Protein AF-A0A8B6D9L5-F1 (afdb_monomer_lite)

Radius of gyration: 54.69 Å; chains: 1; bounding box: 112×33×142 Å

pLDDT: mean 85.78, std 12.8, range [38.22, 97.5]

Foldseek 3Di:
DVVVVVVVVVVVVVVVVVVVVVVVVVVVVVVVVVVVVVVVVVVVVVVVVVVVVVVVVVVVVVVVVVVVVVVVVVVVVVVVVVVVVVVVVLPQDFDWDFADDDDDDDPPAQDAGQGTPDGGNAPCNVCSRPHVDGDDPHDDDDDDDDDDDDQDQADKDFDDDPNHTDDIDHRHDDPPDPPPPDDD

InterPro domains:
  IPR001073 C1q domain [PF00386] (95-177)
  IPR008983 Tumour necrosis factor-like domain superfamily [G3DSA:2.60.120.40] (92-184)
  IPR008983 Tumour necrosis factor-like domain superfamily [SSF49842] (94-170)

Secondary structure (DSSP, 8-state):
-HHHHHHHHHHHHHHHHHHHHHHHHHHHHHHHHHHHHHHHHHHHHHHHHHHHHHHHHHHHHHHHHHHHHHHHHHHHHHHHHHHHHHHHHH----EEEEE--S-PPPTT-PPP--EEEEEES---HHHHHHH-----SS-S----------SSTTEEEEEEETTEEEEEEEE-S-----------

Structure (mmCIF, N/CA/C/O backbone):
data_AF-A0A8B6D9L5-F1
#
_entry.id   AF-A0A8B6D9L5-F1
#
loop_
_atom_site.group_PDB
_atom_site.id
_atom_site.type_symbol
_atom_site.label_atom_id
_atom_site.label_alt_id
_atom_site.label_comp_id
_atom_site.label_asym_id
_atom_site.label_entity_id
_atom_site.label_seq_id
_atom_site.pdbx_PDB_ins_code
_atom_site.Cartn_x
_atom_site.Cartn_y
_atom_site.Cartn_z
_atom_site.occupancy
_atom_site.B_iso_or_equiv
_atom_site.auth_seq_id
_atom_site.auth_comp_id
_atom_site.auth_asym_id
_atom_site.auth_atom_id
_atom_site.pdbx_PDB_model_num
ATOM 1 N N . MET A 1 1 ? -76.419 -6.659 99.895 1.00 67.62 1 MET A N 1
ATOM 2 C CA . MET A 1 1 ? -75.091 -5.999 99.939 1.00 67.62 1 MET A CA 1
ATOM 3 C C . MET A 1 1 ? -74.098 -6.723 99.027 1.00 67.62 1 MET A C 1
ATOM 5 O O . MET A 1 1 ? -73.432 -6.060 98.244 1.00 67.62 1 MET A O 1
ATOM 9 N N . GLU A 1 2 ? -74.099 -8.059 99.024 1.00 80.69 2 GLU A N 1
ATOM 10 C CA . GLU A 1 2 ? -73.242 -8.916 98.181 1.00 80.69 2 GLU A CA 1
ATOM 11 C C . GLU A 1 2 ? -73.380 -8.691 96.664 1.00 80.69 2 GLU A C 1
ATOM 13 O O . GLU A 1 2 ? -72.380 -8.650 95.954 1.00 80.69 2 GLU A O 1
ATOM 18 N N . GLU A 1 3 ? -74.591 -8.456 96.147 1.00 85.19 3 GLU A N 1
ATOM 19 C CA . GLU A 1 3 ? -74.795 -8.266 94.700 1.00 85.19 3 GLU A CA 1
ATOM 20 C C . GLU A 1 3 ? -74.099 -7.005 94.152 1.00 85.19 3 GLU A C 1
ATOM 22 O O . GLU A 1 3 ? -73.546 -7.017 93.052 1.00 85.19 3 GLU A O 1
ATOM 27 N N . ARG A 1 4 ? -74.051 -5.917 94.936 1.00 85.44 4 ARG A N 1
ATOM 28 C CA . ARG A 1 4 ? -73.325 -4.692 94.551 1.00 85.44 4 ARG A CA 1
ATOM 29 C C . ARG A 1 4 ? -71.816 -4.919 94.516 1.00 85.44 4 ARG A C 1
ATOM 31 O O . ARG A 1 4 ? -71.148 -4.410 93.622 1.00 85.44 4 ARG A O 1
ATOM 38 N N . GLN A 1 5 ? -71.297 -5.703 95.456 1.00 88.75 5 GLN A N 1
ATOM 39 C CA . GLN A 1 5 ? -69.882 -6.059 95.512 1.00 88.75 5 GLN A CA 1
ATOM 40 C C . GLN A 1 5 ? -69.495 -6.985 94.350 1.00 88.75 5 GLN A C 1
ATOM 42 O O . GLN A 1 5 ? -68.461 -6.779 93.719 1.00 88.75 5 GLN A O 1
ATOM 47 N N . SER A 1 6 ? -70.366 -7.936 94.000 1.00 90.88 6 SER A N 1
ATOM 48 C CA . SER A 1 6 ? -70.175 -8.829 92.853 1.00 90.88 6 SER A CA 1
ATOM 49 C C . SER A 1 6 ? -70.203 -8.072 91.517 1.00 90.88 6 SER A C 1
ATOM 51 O O . SER A 1 6 ? -69.304 -8.239 90.693 1.00 90.88 6 SER A O 1
ATOM 53 N N . ARG A 1 7 ? -71.152 -7.138 91.331 1.00 91.44 7 ARG A N 1
ATOM 54 C CA . ARG A 1 7 ? -71.186 -6.249 90.151 1.00 91.44 7 ARG A CA 1
ATOM 55 C C . ARG A 1 7 ? -69.941 -5.365 90.052 1.00 91.44 7 ARG A C 1
ATOM 57 O O . ARG A 1 7 ? -69.387 -5.233 88.965 1.00 91.44 7 ARG A O 1
ATOM 64 N N . HIS A 1 8 ? -69.468 -4.812 91.170 1.00 93.12 8 HIS A N 1
ATOM 65 C CA . HIS A 1 8 ? -68.237 -4.019 91.197 1.00 93.12 8 HIS A CA 1
ATOM 66 C C . HIS A 1 8 ? -67.009 -4.851 90.792 1.00 93.12 8 HIS A C 1
ATOM 68 O O . HIS A 1 8 ? -66.206 -4.401 89.975 1.00 93.12 8 HIS A O 1
ATOM 74 N N . MET A 1 9 ? -66.874 -6.080 91.305 1.00 93.19 9 MET A N 1
ATOM 75 C CA . MET A 1 9 ? -65.777 -6.974 90.914 1.00 93.19 9 MET A CA 1
ATOM 76 C C . MET A 1 9 ? -65.833 -7.346 89.430 1.00 93.19 9 MET A C 1
ATOM 78 O O . MET A 1 9 ? -64.814 -7.282 88.747 1.00 93.19 9 MET A O 1
ATOM 82 N N . LEU A 1 10 ? -67.016 -7.673 88.905 1.00 94.12 10 LEU A N 1
ATOM 83 C CA . LEU A 1 10 ? -67.210 -7.948 87.477 1.00 94.12 10 LEU A CA 1
ATOM 84 C C . LEU A 1 10 ? -66.793 -6.758 86.608 1.00 94.12 10 LEU A C 1
ATOM 86 O O . LEU A 1 10 ? -66.079 -6.932 85.623 1.00 94.12 10 LEU A O 1
ATOM 90 N N . GLN A 1 11 ? -67.180 -5.545 86.993 1.00 94.75 11 GLN A N 1
ATOM 91 C CA . GLN A 1 11 ? -66.855 -4.337 86.239 1.00 94.75 11 GLN A CA 1
ATOM 92 C C . GLN A 1 11 ? -65.349 -4.029 86.260 1.00 94.75 11 GLN A C 1
ATOM 94 O O . GLN A 1 11 ? -64.779 -3.648 85.236 1.00 94.75 11 GLN A O 1
ATOM 99 N N . GLN A 1 12 ? -64.678 -4.296 87.383 1.00 95.38 12 GLN A N 1
ATOM 100 C CA . GLN A 1 12 ? -63.222 -4.202 87.496 1.00 95.38 12 GLN A CA 1
ATOM 101 C C . GLN A 1 12 ? -62.500 -5.245 86.623 1.00 95.38 12 GLN A C 1
ATOM 103 O O . GLN A 1 12 ? -61.512 -4.917 85.960 1.00 95.38 12 GLN A O 1
ATOM 108 N N . VAL A 1 13 ? -63.001 -6.485 86.572 1.00 96.25 13 VAL A N 1
ATOM 109 C CA . VAL A 1 13 ? -62.454 -7.549 85.711 1.00 96.25 13 VAL A CA 1
ATOM 110 C C . VAL A 1 13 ? -62.614 -7.193 84.233 1.00 96.25 13 VAL A C 1
ATOM 112 O O . VAL A 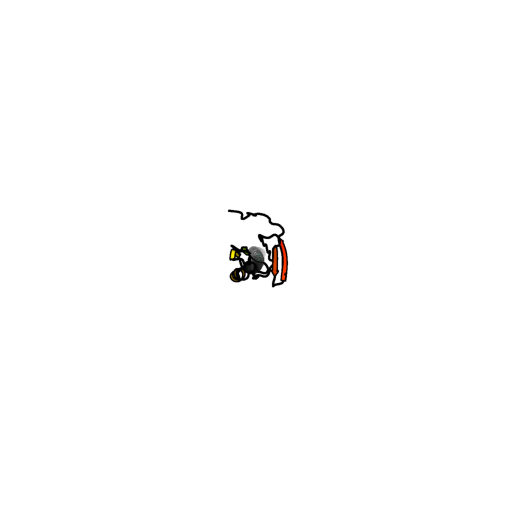1 13 ? -61.643 -7.292 83.484 1.00 96.25 13 VAL A O 1
ATOM 115 N N . VAL A 1 14 ? -63.792 -6.719 83.814 1.00 96.75 14 VAL A N 1
ATOM 116 C CA . VAL A 1 14 ? -64.043 -6.289 82.427 1.00 96.75 14 VAL A CA 1
ATOM 117 C C . VAL A 1 14 ? -63.113 -5.143 82.034 1.00 96.75 14 VAL A C 1
ATOM 119 O O . VAL A 1 14 ? -62.463 -5.226 80.994 1.00 96.75 14 VAL A O 1
ATOM 122 N N . SER A 1 15 ? -62.972 -4.120 82.884 1.00 96.25 15 SER A N 1
ATOM 123 C CA . SER A 1 15 ? -62.051 -3.006 82.625 1.00 96.25 15 SER A CA 1
ATOM 124 C C . SER A 1 15 ? -60.598 -3.477 82.502 1.00 96.25 15 SER A C 1
ATOM 126 O O . SER A 1 15 ? -59.862 -2.992 81.645 1.00 96.25 15 SER A O 1
ATOM 128 N N . THR A 1 16 ? -60.181 -4.435 83.335 1.00 95.31 16 THR A N 1
ATOM 129 C CA . THR A 1 16 ? -58.818 -4.987 83.307 1.00 95.31 16 THR A CA 1
ATOM 130 C C . THR A 1 16 ? -58.572 -5.807 82.038 1.00 95.31 16 THR A C 1
ATOM 132 O O . THR A 1 16 ? -57.504 -5.715 81.432 1.00 95.31 16 THR A O 1
ATOM 135 N N . LEU A 1 17 ? -59.559 -6.597 81.603 1.00 95.69 17 LEU A N 1
ATOM 136 C CA . LEU A 1 17 ? -59.495 -7.351 80.350 1.00 95.69 17 LEU A CA 1
ATOM 137 C C . LEU A 1 17 ? -59.424 -6.414 79.141 1.00 95.69 17 LEU A C 1
ATOM 139 O O . LEU A 1 17 ? -58.574 -6.618 78.280 1.00 95.69 17 LEU A O 1
ATOM 143 N N . GLN A 1 18 ? -60.239 -5.356 79.107 1.00 96.12 18 GLN A N 1
ATOM 144 C CA . GLN A 1 18 ? -60.211 -4.356 78.035 1.00 96.12 18 GLN A CA 1
ATOM 145 C C . GLN A 1 18 ? -58.848 -3.660 77.928 1.00 96.12 18 GLN A C 1
ATOM 147 O O . GLN A 1 18 ? -58.303 -3.555 76.831 1.00 96.12 18 GLN A O 1
ATOM 152 N N . GLN A 1 19 ? -58.250 -3.260 79.055 1.00 95.88 19 GLN A N 1
ATOM 153 C CA . GLN A 1 19 ? -56.905 -2.671 79.066 1.00 95.88 19 GLN A CA 1
ATOM 154 C C . GLN A 1 19 ? -55.832 -3.650 78.571 1.00 95.88 19 GLN A C 1
ATOM 156 O O . GLN A 1 19 ? -54.946 -3.259 77.810 1.00 95.88 19 GLN A O 1
ATOM 161 N N . LYS A 1 20 ? -55.906 -4.933 78.959 1.00 96.12 20 LYS A N 1
ATOM 162 C CA . LYS A 1 20 ? -54.976 -5.959 78.458 1.00 96.12 20 LYS A CA 1
ATOM 163 C C . LYS A 1 20 ? -55.121 -6.190 76.956 1.00 96.12 20 LYS A C 1
ATOM 165 O O . LYS A 1 20 ? -54.099 -6.312 76.289 1.00 96.12 20 LYS A O 1
ATOM 170 N N . VAL A 1 21 ? -56.347 -6.229 76.431 1.00 96.62 21 VAL A N 1
ATOM 171 C CA . VAL A 1 21 ? -56.598 -6.368 74.986 1.00 96.62 21 VAL A CA 1
ATOM 172 C C . VAL A 1 21 ? -55.993 -5.187 74.231 1.00 96.62 21 VAL A C 1
ATOM 174 O O . VAL A 1 21 ? -55.169 -5.409 73.350 1.00 96.62 21 VAL A O 1
ATOM 177 N N . GLN A 1 22 ? -56.272 -3.950 74.654 1.00 96.00 22 GLN A N 1
ATOM 178 C CA . GLN A 1 22 ? -55.690 -2.753 74.032 1.00 96.00 22 GLN A CA 1
ATOM 179 C C . GLN A 1 22 ? -54.157 -2.749 74.090 1.00 96.00 22 GLN A C 1
ATOM 181 O O . GLN A 1 22 ? -53.496 -2.388 73.119 1.00 96.00 22 GLN A O 1
ATOM 186 N N . SER A 1 23 ? -53.571 -3.172 75.215 1.00 96.25 23 SER A N 1
ATOM 187 C CA . SER A 1 23 ? -52.115 -3.260 75.366 1.00 96.25 23 SER A CA 1
ATOM 188 C C . SER A 1 23 ? -51.492 -4.306 74.434 1.00 96.25 23 SER A C 1
ATOM 190 O O . SER A 1 23 ? -50.437 -4.049 73.850 1.00 96.25 23 SER A O 1
ATOM 192 N N . LEU A 1 24 ? -52.133 -5.467 74.271 1.00 95.69 24 LEU A N 1
ATOM 193 C CA . LEU A 1 24 ? -51.681 -6.513 73.352 1.00 95.69 24 LEU A CA 1
ATOM 194 C C . LEU A 1 24 ? -51.805 -6.065 71.893 1.00 95.69 24 LEU A C 1
ATOM 196 O O . LEU A 1 24 ? -50.835 -6.185 71.149 1.00 95.69 24 LEU A O 1
ATOM 200 N N . GLU A 1 25 ? -52.933 -5.465 71.513 1.00 96.12 25 GLU A N 1
ATOM 201 C CA . GLU A 1 25 ? -53.146 -4.912 70.171 1.00 96.12 25 GLU A CA 1
ATOM 202 C C . GLU A 1 25 ? -52.111 -3.833 69.839 1.00 96.12 25 GLU A C 1
ATOM 204 O O . GLU A 1 25 ? -51.479 -3.879 68.786 1.00 96.12 25 GLU A O 1
ATOM 209 N N . GLN A 1 26 ? -51.855 -2.895 70.757 1.00 95.50 26 GLN A N 1
ATOM 210 C CA . GLN A 1 26 ? -50.825 -1.871 70.567 1.00 95.50 26 GLN A CA 1
ATOM 211 C C . GLN A 1 26 ? -49.424 -2.473 70.438 1.00 95.50 26 GLN A C 1
ATOM 213 O O . GLN A 1 26 ? -48.620 -1.996 69.633 1.00 95.50 26 GLN A O 1
ATOM 218 N N . LYS A 1 27 ? -49.115 -3.522 71.207 1.00 96.38 27 LYS A N 1
ATOM 219 C CA . LYS A 1 27 ? -47.828 -4.218 7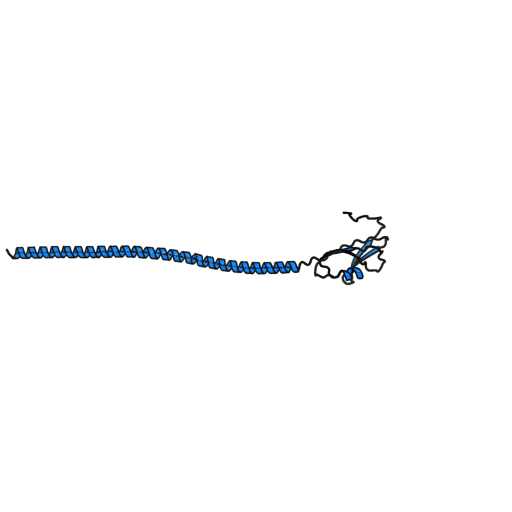1.126 1.00 96.38 27 LYS A CA 1
ATOM 220 C C . LYS A 1 27 ? -47.656 -4.910 69.775 1.00 96.38 27 LYS A C 1
ATOM 222 O O . LYS A 1 27 ? -46.582 -4.795 69.179 1.00 96.38 27 LYS A O 1
ATOM 227 N N . ASP A 1 28 ? -48.694 -5.575 69.280 1.00 96.31 28 ASP A N 1
ATOM 228 C CA . ASP A 1 28 ? -48.661 -6.238 67.979 1.00 96.31 28 ASP A CA 1
ATOM 229 C C . ASP A 1 28 ? -48.578 -5.224 66.840 1.00 96.31 28 ASP A C 1
ATOM 231 O O . ASP A 1 28 ? -47.703 -5.362 65.986 1.00 96.31 28 ASP A O 1
ATOM 235 N N . ILE A 1 29 ? -49.369 -4.148 66.870 1.00 95.62 29 ILE A N 1
ATOM 236 C CA . ILE A 1 29 ? -49.287 -3.054 65.890 1.00 95.62 29 ILE A CA 1
ATOM 237 C C . ILE A 1 29 ? -47.887 -2.430 65.898 1.00 95.62 29 ILE A C 1
ATOM 239 O O . ILE A 1 29 ? -47.296 -2.229 64.836 1.00 95.62 29 ILE A O 1
ATOM 243 N N . SER A 1 30 ? -47.316 -2.168 67.077 1.00 96.06 30 SER A N 1
ATOM 244 C CA . SER A 1 30 ? -45.961 -1.619 67.216 1.00 96.06 30 SER A CA 1
ATOM 245 C C . SER A 1 30 ? -44.907 -2.551 66.614 1.00 96.06 30 SER A C 1
ATOM 247 O O . SER A 1 30 ? -44.018 -2.098 65.890 1.00 96.06 30 SER A O 1
ATOM 249 N N . LYS A 1 31 ? -45.024 -3.862 66.858 1.00 96.88 31 LYS A N 1
ATOM 250 C CA . LYS A 1 31 ? -44.136 -4.870 66.270 1.00 96.88 31 LYS A CA 1
ATOM 251 C C . LYS A 1 31 ? -44.260 -4.905 64.745 1.00 96.88 31 LYS A C 1
ATOM 253 O O . LYS A 1 31 ? -43.252 -4.774 64.061 1.00 96.88 31 LYS A O 1
ATOM 258 N N . HIS A 1 32 ? -45.479 -4.998 64.218 1.00 96.38 32 HIS A N 1
ATOM 259 C CA . HIS A 1 32 ? -45.722 -5.058 62.773 1.00 96.38 32 HIS A CA 1
ATOM 260 C C . HIS A 1 32 ? -45.266 -3.776 62.070 1.00 96.38 32 HIS A C 1
ATOM 262 O O . HIS A 1 32 ? -44.692 -3.839 60.989 1.00 96.38 32 HIS A O 1
ATOM 268 N N . THR A 1 33 ? -45.441 -2.616 62.706 1.00 96.88 33 THR A N 1
ATOM 269 C CA . THR A 1 33 ? -44.943 -1.334 62.186 1.00 96.88 33 THR A CA 1
ATOM 270 C C . THR A 1 33 ? -43.422 -1.355 62.041 1.00 96.88 33 THR A C 1
ATOM 272 O O . THR A 1 33 ? -42.902 -0.972 60.994 1.00 96.88 33 THR A O 1
ATOM 275 N N . LYS A 1 34 ? -42.697 -1.863 63.049 1.00 96.69 34 LYS A N 1
ATOM 276 C CA . LYS A 1 34 ? -41.235 -2.019 62.975 1.00 96.69 34 LYS A CA 1
ATOM 277 C C . LYS A 1 34 ? -40.824 -2.985 61.867 1.00 96.69 34 LYS A C 1
ATOM 279 O O . LYS A 1 34 ? -39.916 -2.665 61.102 1.00 96.69 34 LYS A O 1
ATOM 284 N N . ASP A 1 35 ? -41.503 -4.123 61.755 1.00 97.38 35 ASP A N 1
ATOM 285 C CA . ASP A 1 35 ? -41.211 -5.125 60.727 1.00 97.38 35 ASP A CA 1
ATOM 286 C C . ASP A 1 35 ? -41.432 -4.554 59.313 1.00 97.38 35 ASP A C 1
ATOM 288 O O . ASP A 1 35 ? -40.583 -4.731 58.436 1.00 97.38 35 ASP A O 1
ATOM 292 N N . ILE A 1 36 ? -42.504 -3.780 59.103 1.00 97.25 36 ILE A N 1
ATOM 293 C CA . ILE A 1 36 ? -42.776 -3.072 57.841 1.00 97.25 36 ILE A CA 1
ATOM 294 C C . ILE A 1 36 ? -41.667 -2.064 57.524 1.00 97.25 36 ILE A C 1
ATOM 296 O O . ILE A 1 36 ? -41.178 -2.044 56.394 1.00 97.25 36 ILE A O 1
ATOM 300 N N . SER A 1 37 ? -41.224 -1.263 58.497 1.00 97.44 37 SER A N 1
ATOM 301 C CA . SER A 1 37 ? -40.132 -0.304 58.279 1.00 97.44 37 SER A CA 1
ATOM 302 C C . SER A 1 37 ? -38.821 -0.997 57.896 1.00 97.44 37 SER A C 1
ATOM 304 O O . SER A 1 37 ? -38.117 -0.542 56.993 1.00 97.44 37 SER A O 1
ATOM 306 N N . VAL A 1 38 ? -38.500 -2.130 58.531 1.00 97.50 38 VAL A N 1
ATOM 307 C CA . VAL A 1 38 ? -37.315 -2.932 58.184 1.00 97.50 38 VAL A CA 1
ATOM 308 C C . VAL A 1 38 ? -37.434 -3.505 56.771 1.00 97.50 38 VAL A C 1
ATOM 310 O O . VAL A 1 38 ? -36.457 -3.496 56.019 1.00 97.50 38 VAL A O 1
ATOM 313 N N . LEU A 1 39 ? -38.614 -3.992 56.382 1.00 96.69 39 LEU A N 1
ATOM 314 C CA . LEU A 1 39 ? -38.851 -4.506 55.033 1.00 96.69 39 LEU A CA 1
ATOM 315 C C . LEU A 1 39 ? -38.733 -3.408 53.975 1.00 96.69 39 LEU A C 1
ATOM 317 O O . LEU A 1 39 ? -38.062 -3.622 52.970 1.00 96.69 39 LEU A O 1
ATOM 321 N N . GLN A 1 40 ? -39.302 -2.226 54.214 1.00 96.50 40 GLN A N 1
ATOM 322 C CA . GLN A 1 40 ? -39.175 -1.079 53.309 1.00 96.50 40 GLN A CA 1
ATOM 323 C C . GLN A 1 40 ? -37.712 -0.688 53.092 1.00 96.50 40 GLN A C 1
ATOM 325 O O . GLN A 1 40 ? -37.298 -0.470 51.954 1.00 96.50 40 GLN A O 1
ATOM 330 N N . LEU A 1 41 ? -3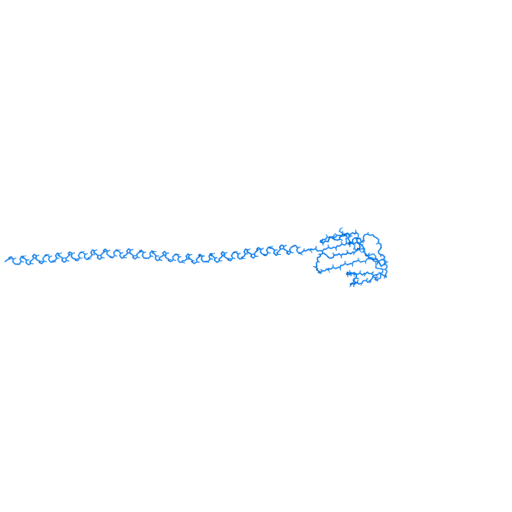6.906 -0.675 54.159 1.00 96.38 41 LEU A N 1
ATOM 331 C CA . LEU A 1 41 ? -35.473 -0.415 54.044 1.00 96.38 41 LEU A CA 1
ATOM 332 C C . LEU A 1 41 ? -34.785 -1.463 53.157 1.00 96.38 41 LEU A C 1
ATOM 334 O O . LEU A 1 41 ? -34.031 -1.103 52.258 1.00 96.38 41 LEU A O 1
ATOM 338 N N . LYS A 1 42 ? -35.083 -2.754 53.358 1.00 96.69 42 LYS A N 1
ATOM 339 C CA . LYS A 1 42 ? -34.522 -3.841 52.538 1.00 96.69 42 LYS A CA 1
ATOM 340 C C . LYS A 1 42 ? -34.929 -3.733 51.068 1.00 96.69 42 LYS A C 1
ATOM 342 O O . LYS A 1 42 ? -34.072 -3.905 50.205 1.00 96.69 42 LYS A O 1
ATOM 347 N N . VAL A 1 43 ? -36.195 -3.426 50.777 1.00 96.44 43 VAL A N 1
ATOM 348 C CA . VAL A 1 43 ? -36.680 -3.231 49.398 1.00 96.44 43 VAL A CA 1
ATOM 349 C C . VAL A 1 43 ? -35.947 -2.075 48.722 1.00 96.44 43 VAL A C 1
ATOM 351 O O . VAL A 1 43 ? -35.480 -2.225 47.595 1.00 96.44 43 VAL A O 1
ATOM 354 N N . ASN A 1 44 ? -35.773 -0.952 49.419 1.00 94.50 44 ASN A N 1
ATOM 355 C CA . ASN A 1 44 ? -35.054 0.200 48.876 1.00 94.50 44 ASN A CA 1
ATOM 356 C C . ASN A 1 44 ? -33.588 -0.130 48.572 1.00 94.50 44 ASN A C 1
ATOM 358 O O . ASN A 1 44 ? -33.092 0.233 47.506 1.00 94.50 44 ASN A O 1
ATOM 362 N N . THR A 1 45 ? -32.915 -0.867 49.461 1.00 95.00 45 THR A N 1
ATOM 363 C CA . THR A 1 45 ? -31.541 -1.332 49.226 1.00 95.00 45 THR A CA 1
ATOM 364 C C . THR A 1 45 ? -31.454 -2.228 47.991 1.00 95.00 45 THR A C 1
ATOM 366 O O . THR A 1 45 ? -30.591 -2.01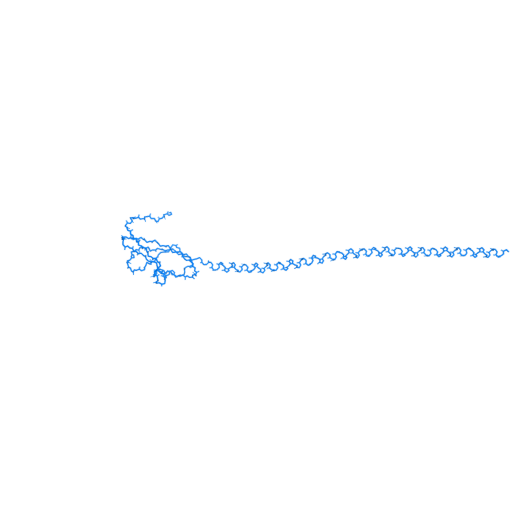3 47.144 1.00 95.00 45 THR A O 1
ATOM 369 N N . VAL A 1 46 ? -32.365 -3.195 47.844 1.00 94.19 46 VAL A N 1
ATOM 370 C CA . VAL A 1 46 ? -32.387 -4.097 46.679 1.00 94.19 46 VAL A CA 1
ATOM 371 C C . VAL A 1 46 ? -32.637 -3.328 45.382 1.00 94.19 46 VAL A C 1
ATOM 373 O O . VAL A 1 46 ? -31.943 -3.561 44.394 1.00 94.19 46 VAL A O 1
ATOM 376 N N . ASN A 1 47 ? -33.574 -2.379 45.383 1.00 92.06 47 ASN A N 1
ATOM 377 C CA . ASN A 1 47 ? -33.853 -1.551 44.211 1.00 92.06 47 ASN A CA 1
ATOM 378 C C . ASN A 1 47 ? -32.627 -0.727 43.795 1.00 92.06 47 ASN A C 1
ATOM 380 O O . ASN A 1 47 ? -32.300 -0.684 42.611 1.00 92.06 47 ASN A O 1
ATOM 384 N N . ALA A 1 48 ? -31.908 -0.133 44.753 1.00 89.88 48 ALA A N 1
ATOM 385 C CA . ALA A 1 48 ? -30.678 0.605 44.470 1.00 89.88 48 ALA A CA 1
ATOM 386 C C . ALA A 1 48 ? -29.592 -0.294 43.852 1.00 89.88 48 ALA A C 1
ATOM 388 O O . ALA A 1 48 ? -28.971 0.082 42.856 1.00 89.88 48 ALA A O 1
ATOM 389 N N . SER A 1 49 ? -29.394 -1.501 44.394 1.00 89.56 49 SER A N 1
ATOM 390 C CA . SER A 1 49 ? -28.454 -2.478 43.831 1.00 89.56 49 SER A CA 1
ATOM 391 C C . SER A 1 49 ? -28.851 -2.929 42.422 1.00 89.56 49 SER A C 1
ATOM 393 O O . SER A 1 49 ? -27.989 -3.051 41.557 1.00 89.56 49 SER A O 1
ATOM 395 N N . CYS A 1 50 ? -30.145 -3.129 42.162 1.00 84.31 50 CYS A N 1
ATOM 396 C CA . CYS A 1 50 ? -30.644 -3.536 40.848 1.00 84.31 50 CYS A CA 1
ATOM 397 C C . CYS A 1 50 ? -30.372 -2.466 39.775 1.00 84.31 50 CYS A C 1
ATOM 399 O O . CYS A 1 50 ? -29.879 -2.788 38.693 1.00 84.31 50 CYS A O 1
ATOM 401 N N . SER A 1 51 ? -30.601 -1.189 40.099 1.00 83.50 51 SER A N 1
ATOM 402 C CA . SER A 1 51 ? -30.290 -0.065 39.206 1.00 83.50 51 SER A CA 1
ATOM 403 C C . SER A 1 51 ? -28.795 0.025 38.872 1.00 83.50 51 SER A C 1
ATOM 405 O O . SER A 1 51 ? -28.430 0.267 37.725 1.00 83.50 51 SER A O 1
ATOM 407 N N . LEU A 1 52 ? -27.916 -0.226 39.851 1.00 77.56 52 LEU A N 1
ATOM 408 C CA . LEU A 1 52 ? -26.464 -0.297 39.637 1.00 77.56 52 LEU A CA 1
ATOM 409 C C . LEU A 1 52 ? -26.079 -1.420 38.662 1.00 77.56 52 LEU A C 1
ATOM 411 O O . LEU A 1 52 ? -25.300 -1.192 37.738 1.00 77.56 52 LEU A O 1
ATOM 415 N N . CYS A 1 53 ? -26.655 -2.614 38.822 1.00 70.31 53 CYS A N 1
ATOM 416 C CA . CYS A 1 53 ? -26.407 -3.733 37.912 1.00 70.31 53 CYS A CA 1
ATOM 417 C C . CYS A 1 53 ? -26.874 -3.444 36.476 1.00 70.31 53 CYS A C 1
ATOM 419 O O . CYS A 1 53 ? -26.195 -3.837 35.529 1.00 70.31 53 CYS A O 1
ATOM 421 N N . GLN A 1 54 ? -28.003 -2.746 36.298 1.00 75.56 54 GLN A N 1
ATOM 422 C CA . GLN A 1 54 ? -28.500 -2.369 34.969 1.00 75.56 54 GLN A CA 1
ATOM 423 C C . GLN A 1 54 ? -27.557 -1.407 34.238 1.00 75.56 54 GLN A C 1
ATOM 425 O O . GLN A 1 54 ? -27.333 -1.583 33.040 1.00 75.56 54 GLN A O 1
ATOM 430 N N . ASN A 1 55 ? -26.971 -0.440 34.950 1.00 74.81 55 ASN A N 1
ATOM 431 C CA . ASN A 1 55 ? -26.005 0.494 34.369 1.00 74.81 55 ASN A CA 1
ATOM 432 C C . ASN A 1 55 ? -24.729 -0.230 33.911 1.00 74.81 55 ASN A C 1
ATOM 434 O O . ASN A 1 55 ? -24.310 -0.063 32.768 1.00 74.81 55 ASN A O 1
ATOM 438 N N . ASN A 1 56 ? -24.187 -1.122 34.747 1.00 76.62 56 ASN A N 1
ATOM 439 C CA . ASN A 1 56 ? -22.974 -1.880 34.419 1.00 76.62 56 ASN A CA 1
ATOM 440 C C . ASN A 1 56 ? -23.146 -2.783 33.177 1.00 76.62 56 ASN A C 1
ATOM 442 O O . ASN A 1 56 ? -22.206 -2.963 32.406 1.00 76.62 56 ASN A O 1
ATOM 446 N N . LEU A 1 57 ? -24.348 -3.326 32.939 1.00 72.31 57 LEU A N 1
ATOM 447 C CA . LEU A 1 57 ? -24.645 -4.107 31.726 1.00 72.31 57 LEU A CA 1
ATOM 448 C C . LEU A 1 57 ? -24.601 -3.261 30.440 1.00 72.31 57 LEU A C 1
ATOM 450 O O . LEU A 1 57 ? -24.322 -3.787 29.358 1.00 72.31 57 LEU A O 1
ATOM 454 N N . GLY A 1 58 ? -24.929 -1.969 30.536 1.00 75.81 58 GLY A N 1
ATOM 455 C CA . GLY A 1 58 ? -24.793 -1.021 29.429 1.00 75.81 58 GLY A CA 1
ATOM 456 C C . GLY A 1 58 ? -23.330 -0.851 29.027 1.00 75.81 58 GLY A C 1
ATOM 457 O O . GLY A 1 58 ? -22.999 -0.960 27.842 1.00 75.81 58 GLY A O 1
ATOM 458 N N . ASP A 1 59 ? -22.463 -0.704 30.026 1.00 83.31 59 ASP A N 1
ATOM 459 C CA . ASP A 1 59 ? -21.021 -0.550 29.843 1.00 83.31 59 ASP A CA 1
ATOM 460 C C . ASP A 1 59 ? -20.392 -1.807 29.226 1.00 83.31 59 ASP A C 1
ATOM 462 O O . ASP A 1 59 ? -19.599 -1.701 28.291 1.00 83.31 59 ASP A O 1
ATOM 466 N N . GLU A 1 60 ? -20.799 -3.013 29.643 1.00 83.44 60 GLU A N 1
ATOM 467 C CA . GLU A 1 60 ? -20.305 -4.266 29.047 1.00 83.44 60 GLU A CA 1
ATOM 468 C C . GLU A 1 60 ? -20.610 -4.377 27.547 1.00 83.44 60 GLU A C 1
ATOM 470 O O . GLU A 1 60 ? -19.748 -4.773 26.757 1.00 83.44 60 GLU A O 1
ATOM 475 N N . LYS A 1 61 ? -21.818 -3.989 27.116 1.00 86.31 61 LYS A N 1
AT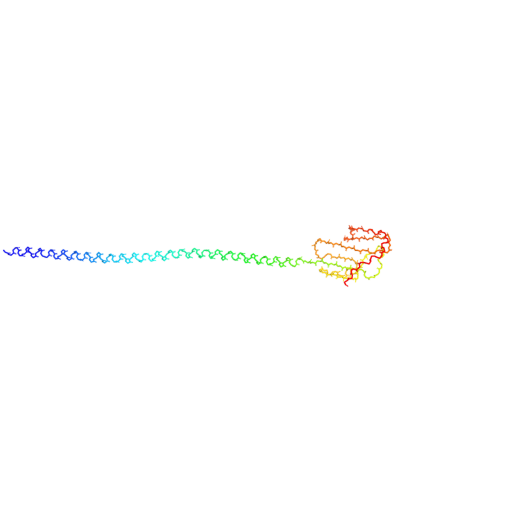OM 476 C CA . LYS A 1 61 ? -22.172 -3.987 25.686 1.00 86.31 61 LYS A CA 1
ATOM 477 C C . LYS A 1 61 ? -21.331 -2.988 24.902 1.00 86.31 61 LYS A C 1
ATOM 479 O O . LYS A 1 61 ? -20.952 -3.274 23.765 1.00 86.31 61 LYS A O 1
ATOM 484 N N . GLN A 1 62 ? -21.051 -1.827 25.488 1.00 86.06 62 GLN A N 1
ATOM 485 C CA . GLN A 1 62 ? -20.222 -0.809 24.857 1.00 86.06 62 GLN A CA 1
ATOM 486 C C . GLN A 1 62 ? -18.760 -1.264 24.758 1.00 86.06 62 GLN A C 1
ATOM 488 O O . GLN A 1 62 ? -18.162 -1.154 23.689 1.00 86.06 62 GLN A O 1
ATOM 493 N N . ILE A 1 63 ? -18.222 -1.883 25.812 1.00 83.81 63 ILE A N 1
ATOM 494 C CA . ILE A 1 63 ? -16.891 -2.508 25.816 1.00 83.81 63 ILE A CA 1
ATOM 495 C C . ILE A 1 63 ? -16.794 -3.582 24.729 1.00 83.81 63 ILE A C 1
ATOM 497 O O . ILE A 1 63 ? -15.802 -3.636 24.003 1.00 83.81 63 ILE A O 1
ATOM 501 N N . GLN A 1 64 ? -17.822 -4.419 24.570 1.00 90.25 64 GLN A N 1
ATOM 502 C CA . GLN A 1 64 ? -17.806 -5.465 23.550 1.00 90.25 64 GLN A CA 1
ATOM 503 C C . GLN A 1 64 ? -17.842 -4.896 22.125 1.00 90.25 64 GLN A C 1
ATOM 505 O O . GLN A 1 64 ? -17.163 -5.424 21.246 1.00 90.25 64 GLN A O 1
ATOM 510 N N . ARG A 1 65 ? -18.587 -3.807 21.891 1.00 89.81 65 ARG A N 1
ATOM 511 C CA . ARG A 1 65 ? -18.568 -3.101 20.598 1.00 89.81 65 ARG A CA 1
ATOM 512 C C . ARG A 1 65 ? -17.184 -2.544 20.288 1.00 89.81 65 ARG A C 1
ATOM 514 O O . ARG A 1 65 ? -16.663 -2.837 19.219 1.00 89.81 65 ARG A O 1
ATOM 521 N N . PHE A 1 66 ? -16.564 -1.852 21.243 1.00 90.00 66 PHE A N 1
ATOM 522 C CA . PHE A 1 66 ? -15.214 -1.321 21.059 1.00 90.00 66 PHE A CA 1
ATOM 523 C C . PHE A 1 66 ? -14.181 -2.415 20.789 1.00 90.00 66 PHE A C 1
ATOM 525 O O . PHE A 1 66 ? -13.330 -2.240 19.925 1.00 90.00 66 PHE A O 1
ATOM 532 N N . ARG A 1 67 ? -14.267 -3.569 21.465 1.00 92.12 67 ARG A N 1
ATOM 533 C CA . ARG A 1 67 ? -13.388 -4.713 21.168 1.00 92.12 67 ARG A CA 1
ATOM 534 C C . ARG A 1 67 ? -13.541 -5.194 19.728 1.00 92.12 67 ARG A C 1
ATOM 536 O O . ARG A 1 67 ? -12.539 -5.432 19.066 1.00 92.12 67 ARG A O 1
ATOM 543 N N . ASN A 1 68 ? -14.775 -5.318 19.241 1.00 93.12 68 ASN A N 1
ATOM 544 C CA . ASN A 1 68 ? -15.029 -5.749 17.867 1.00 93.12 68 ASN A CA 1
ATOM 545 C C . ASN A 1 68 ? -14.505 -4.730 16.843 1.00 93.12 68 ASN A C 1
ATOM 547 O O . ASN A 1 68 ? -13.891 -5.129 15.860 1.00 93.12 68 ASN A O 1
ATOM 551 N N . GLU A 1 69 ? -14.716 -3.433 17.080 1.00 93.50 69 GLU A N 1
ATOM 552 C CA . GLU A 1 69 ? -14.178 -2.364 16.227 1.00 93.50 69 GLU A CA 1
ATOM 553 C C . GLU A 1 69 ? -12.645 -2.390 16.194 1.00 93.50 69 GLU A C 1
ATOM 555 O O . GLU A 1 69 ? -12.049 -2.278 15.126 1.00 93.50 69 GLU A O 1
ATOM 560 N N . LEU A 1 70 ? -12.003 -2.616 17.342 1.00 93.69 70 LEU A N 1
ATOM 561 C CA . LEU A 1 70 ? -10.548 -2.681 17.445 1.00 93.69 70 LEU A CA 1
ATOM 562 C C . LEU A 1 70 ? -9.973 -3.865 16.651 1.00 93.69 70 LEU A C 1
ATOM 564 O O . LEU A 1 70 ? -8.997 -3.682 15.932 1.00 93.69 70 LEU A O 1
ATOM 568 N N . TYR A 1 71 ? -10.628 -5.031 16.681 1.00 94.50 71 TYR A N 1
ATOM 569 C CA . TYR A 1 71 ? -10.239 -6.175 15.846 1.00 94.50 71 TYR A CA 1
ATOM 570 C C . TYR A 1 71 ? -10.341 -5.889 14.344 1.00 94.50 71 TYR A C 1
ATOM 572 O O . TYR A 1 71 ? -9.472 -6.309 13.583 1.00 94.50 71 TYR A O 1
ATOM 580 N N . VAL A 1 72 ? -11.387 -5.181 13.904 1.00 95.69 72 VAL A N 1
ATOM 581 C CA . VAL A 1 72 ? -11.536 -4.800 12.489 1.00 95.69 72 VAL A CA 1
ATOM 582 C C . VAL A 1 72 ? -10.407 -3.858 12.073 1.00 95.69 72 VAL A C 1
ATOM 584 O O . VAL A 1 72 ? -9.777 -4.076 11.044 1.00 95.69 72 VAL A O 1
ATOM 587 N N . VAL A 1 73 ? -10.100 -2.858 12.901 1.00 94.88 73 VAL A N 1
ATOM 588 C CA . VAL A 1 73 ? -9.016 -1.903 12.630 1.00 94.88 73 VAL A CA 1
ATOM 589 C C . VAL A 1 73 ? -7.645 -2.589 12.610 1.00 94.88 73 VAL A C 1
ATOM 591 O O . VAL A 1 73 ? -6.793 -2.231 11.798 1.00 94.88 73 VAL A O 1
ATOM 594 N N . GLU A 1 74 ? -7.403 -3.576 13.475 1.00 95.12 74 GLU A N 1
ATOM 595 C CA . GLU A 1 74 ? -6.168 -4.371 13.455 1.00 95.12 74 GLU A CA 1
ATOM 596 C C . GLU A 1 74 ? -6.021 -5.178 12.156 1.00 95.12 74 GLU A C 1
ATOM 598 O O . GLU A 1 74 ? -4.954 -5.140 11.537 1.00 95.12 74 GLU A O 1
ATOM 603 N N . ASP A 1 75 ? -7.086 -5.851 11.707 1.00 95.75 75 ASP A N 1
ATOM 604 C CA . ASP A 1 75 ? -7.097 -6.602 10.444 1.00 95.75 75 ASP A CA 1
ATOM 605 C C . ASP A 1 75 ? -6.875 -5.683 9.230 1.00 95.75 75 ASP A C 1
ATOM 607 O O . ASP A 1 75 ? -6.058 -5.978 8.353 1.00 95.75 75 ASP A O 1
ATOM 611 N N . GLU A 1 76 ? -7.535 -4.522 9.197 1.00 94.62 76 GLU A N 1
ATOM 612 C CA . GLU A 1 76 ? -7.339 -3.517 8.148 1.00 94.62 76 GLU A CA 1
ATOM 613 C C . GLU A 1 76 ? -5.908 -2.967 8.142 1.00 94.62 76 GLU A C 1
ATOM 615 O O . GLU A 1 76 ? -5.284 -2.889 7.083 1.00 94.62 76 GLU A O 1
ATOM 620 N N . ASN A 1 77 ? -5.335 -2.656 9.308 1.00 94.62 77 ASN A N 1
ATOM 621 C CA . ASN A 1 77 ? -3.944 -2.207 9.408 1.00 94.62 77 ASN A CA 1
ATOM 622 C C . ASN A 1 77 ? -2.950 -3.276 8.942 1.00 94.62 77 ASN A C 1
ATOM 624 O O . ASN A 1 77 ? -1.931 -2.947 8.323 1.00 94.62 77 ASN A O 1
ATOM 628 N N . GLN A 1 78 ? -3.227 -4.554 9.211 1.00 96.06 78 GLN A N 1
ATOM 629 C CA . GLN A 1 78 ? -2.393 -5.651 8.734 1.00 96.06 78 GLN A CA 1
ATOM 630 C C . GLN A 1 78 ? -2.441 -5.760 7.205 1.00 96.06 78 GLN A C 1
ATOM 632 O O . GLN A 1 78 ? -1.387 -5.887 6.577 1.00 96.06 78 GLN A O 1
ATOM 637 N N . LYS A 1 79 ? -3.630 -5.645 6.602 1.00 95.62 79 LYS A N 1
ATOM 638 C CA . LYS A 1 79 ? -3.804 -5.615 5.140 1.00 95.62 79 LYS A CA 1
ATOM 639 C C . LYS A 1 79 ? -3.097 -4.419 4.509 1.00 95.62 79 LYS A C 1
ATOM 641 O O . LYS A 1 79 ? -2.285 -4.609 3.610 1.00 95.62 79 LYS A O 1
ATOM 646 N N . LEU A 1 80 ? -3.293 -3.213 5.045 1.00 95.00 80 LEU A N 1
ATOM 647 C CA . LEU A 1 80 ? -2.592 -2.013 4.574 1.00 95.00 80 LEU A CA 1
ATOM 648 C C . LEU A 1 80 ? -1.069 -2.176 4.651 1.00 95.00 80 LEU A C 1
ATOM 650 O O . LEU A 1 80 ? -0.351 -1.781 3.734 1.00 95.00 80 LEU A O 1
ATOM 654 N N . SER A 1 81 ? -0.559 -2.776 5.727 1.00 94.19 81 SER A N 1
ATOM 655 C CA . SER A 1 81 ? 0.878 -3.026 5.878 1.00 94.19 81 SER A CA 1
ATOM 656 C C . SER A 1 81 ? 1.414 -3.984 4.808 1.00 94.19 81 SER A C 1
ATOM 658 O O . SER A 1 81 ? 2.520 -3.782 4.302 1.00 94.19 81 SER A O 1
ATOM 660 N N . GLN A 1 82 ? 0.633 -5.003 4.434 1.00 93.38 82 GLN A N 1
ATOM 661 C CA . GLN A 1 82 ? 0.971 -5.928 3.349 1.00 93.38 82 GLN A CA 1
ATOM 662 C C . GLN A 1 82 ? 0.940 -5.233 1.986 1.00 93.38 82 GLN A C 1
ATOM 664 O O . GLN A 1 82 ? 1.904 -5.350 1.230 1.00 93.38 82 GLN A O 1
ATOM 669 N N . ASP A 1 83 ? -0.098 -4.447 1.704 1.00 88.12 83 ASP A N 1
ATOM 670 C CA . ASP A 1 83 ? -0.221 -3.697 0.451 1.00 88.12 83 ASP A CA 1
ATOM 671 C C . ASP A 1 83 ? 0.941 -2.712 0.275 1.00 88.12 83 ASP A C 1
ATOM 673 O O . ASP A 1 83 ? 1.554 -2.645 -0.791 1.00 88.12 83 ASP A O 1
ATOM 677 N N . VAL A 1 84 ? 1.328 -1.999 1.338 1.00 86.75 84 VAL A N 1
ATOM 678 C CA . VAL A 1 84 ? 2.498 -1.106 1.323 1.00 86.75 84 VAL A CA 1
ATOM 679 C C . VAL A 1 84 ? 3.793 -1.881 1.068 1.00 86.75 84 VAL A C 1
ATOM 681 O O . VAL A 1 84 ? 4.665 -1.393 0.343 1.00 86.75 84 VAL A O 1
ATOM 684 N N . ALA A 1 85 ? 3.948 -3.078 1.638 1.00 83.94 85 ALA A N 1
ATOM 685 C CA . ALA A 1 85 ? 5.121 -3.914 1.396 1.00 83.94 85 ALA A CA 1
ATOM 686 C C . ALA A 1 85 ? 5.198 -4.377 -0.068 1.00 83.94 85 ALA A C 1
ATOM 688 O O . ALA A 1 85 ? 6.269 -4.295 -0.671 1.00 83.94 85 ALA A O 1
ATOM 689 N N . ILE A 1 86 ? 4.069 -4.787 -0.651 1.00 80.19 86 ILE A N 1
ATOM 690 C CA . ILE A 1 86 ? 3.969 -5.154 -2.069 1.00 80.19 86 ILE A CA 1
ATOM 691 C C . ILE A 1 86 ? 4.304 -3.946 -2.943 1.00 80.19 86 ILE A C 1
ATOM 693 O O . ILE A 1 86 ? 5.164 -4.054 -3.812 1.00 80.19 86 ILE A O 1
ATOM 697 N N . LEU A 1 87 ? 3.716 -2.777 -2.666 1.00 76.94 87 LEU A N 1
ATOM 698 C CA . LEU A 1 87 ? 3.973 -1.553 -3.427 1.00 76.94 87 LEU A CA 1
ATOM 699 C C . LEU A 1 87 ? 5.461 -1.190 -3.444 1.00 76.94 87 LEU A C 1
ATOM 701 O O . LEU A 1 87 ? 5.997 -0.868 -4.505 1.00 76.94 87 LEU A O 1
ATOM 705 N N . ARG A 1 88 ? 6.146 -1.311 -2.302 1.00 72.25 88 ARG A N 1
ATOM 706 C CA . ARG A 1 88 ? 7.600 -1.097 -2.199 1.00 72.25 88 ARG A CA 1
ATOM 707 C C . ARG A 1 88 ? 8.414 -2.104 -3.005 1.00 72.25 88 ARG A C 1
ATOM 709 O O . ARG A 1 88 ? 9.468 -1.739 -3.510 1.00 72.25 88 ARG A O 1
ATOM 716 N N . GLN A 1 89 ? 7.947 -3.343 -3.134 1.00 66.31 89 GLN A N 1
ATOM 717 C CA . GLN A 1 89 ? 8.587 -4.341 -3.996 1.00 66.31 89 GLN A CA 1
ATOM 718 C C . GLN A 1 89 ? 8.327 -4.057 -5.485 1.00 66.31 89 GLN A C 1
ATOM 720 O O . GLN A 1 89 ? 9.229 -4.209 -6.304 1.00 66.31 89 GLN A O 1
ATOM 725 N N . THR A 1 90 ? 7.126 -3.594 -5.847 1.00 62.31 90 THR A N 1
ATOM 726 C CA . THR A 1 90 ? 6.762 -3.271 -7.240 1.00 62.31 90 THR A CA 1
ATOM 727 C C . THR A 1 90 ? 7.290 -1.928 -7.745 1.00 62.31 90 THR A C 1
ATOM 729 O O . THR A 1 90 ? 7.394 -1.748 -8.955 1.00 62.31 90 THR A O 1
ATOM 732 N N . GLN A 1 91 ? 7.671 -0.988 -6.872 1.00 61.44 91 GLN A N 1
ATOM 733 C CA . GLN A 1 91 ? 8.361 0.248 -7.267 1.00 61.44 91 GLN A CA 1
ATOM 734 C C . GLN A 1 91 ? 9.838 -0.031 -7.581 1.00 61.44 91 GLN A C 1
ATOM 736 O O . GLN A 1 91 ? 10.754 0.439 -6.909 1.00 61.44 91 GLN A O 1
ATOM 741 N N . SER A 1 92 ? 10.071 -0.817 -8.627 1.00 73.25 92 SER A N 1
ATOM 742 C CA . SER A 1 92 ? 11.399 -1.021 -9.187 1.00 73.25 92 SER A CA 1
ATOM 743 C C . SER A 1 92 ? 11.788 0.229 -9.974 1.00 73.25 92 SER A C 1
ATOM 745 O O . SER A 1 92 ? 11.348 0.441 -11.102 1.00 73.25 92 SER A O 1
ATOM 747 N N . ILE A 1 93 ? 12.569 1.107 -9.344 1.00 83.88 93 ILE A N 1
ATOM 748 C CA . ILE A 1 93 ? 13.145 2.276 -10.013 1.00 83.88 93 ILE A CA 1
ATOM 749 C C . ILE A 1 93 ? 14.144 1.764 -11.048 1.00 83.88 93 ILE A C 1
ATOM 751 O O . ILE A 1 93 ? 15.175 1.199 -10.684 1.00 83.88 93 ILE A O 1
ATOM 755 N N . VAL A 1 94 ? 13.847 1.989 -12.327 1.00 89.12 94 VAL A N 1
ATOM 756 C CA . VAL A 1 94 ? 14.756 1.680 -13.432 1.00 89.12 94 VAL A CA 1
ATOM 757 C C . VAL A 1 94 ? 15.316 2.986 -13.982 1.00 89.12 94 VAL A C 1
ATOM 759 O O . VAL A 1 94 ? 14.577 3.809 -14.519 1.00 89.12 94 VAL A O 1
ATOM 762 N N . ALA A 1 95 ? 16.622 3.191 -13.831 1.00 90.94 95 ALA A N 1
ATOM 763 C CA . ALA A 1 95 ? 17.317 4.377 -14.316 1.00 90.94 95 ALA A CA 1
ATOM 764 C C . ALA A 1 95 ? 18.696 4.001 -14.859 1.00 90.94 95 ALA A C 1
ATOM 766 O O . ALA A 1 95 ? 19.475 3.317 -14.192 1.00 90.94 95 ALA A O 1
ATOM 767 N N . PHE A 1 96 ? 19.006 4.481 -16.060 1.00 92.56 96 PHE A N 1
ATOM 768 C CA . PHE A 1 96 ? 20.257 4.184 -16.741 1.00 92.56 96 PHE A CA 1
ATOM 769 C C . PHE A 1 96 ? 20.787 5.410 -17.470 1.00 92.56 96 PHE A C 1
ATOM 771 O O . PHE A 1 96 ? 20.066 6.030 -18.250 1.00 92.56 96 PHE A O 1
ATOM 778 N N . THR A 1 97 ? 22.065 5.711 -17.255 1.00 94.00 97 THR A N 1
ATOM 779 C CA . THR A 1 97 ? 22.777 6.767 -17.976 1.00 94.00 97 THR A CA 1
ATOM 780 C C . THR A 1 97 ? 24.151 6.253 -18.361 1.00 94.00 97 THR A C 1
ATOM 782 O O . THR A 1 97 ? 24.921 5.827 -17.496 1.00 94.00 97 THR A O 1
ATOM 785 N N . ALA A 1 98 ? 24.480 6.328 -19.645 1.00 91.88 98 ALA A 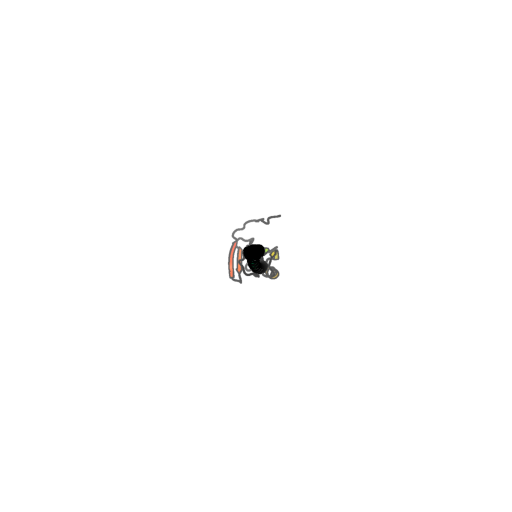N 1
ATOM 786 C CA . ALA A 1 98 ? 25.737 5.840 -20.186 1.00 91.88 98 ALA A CA 1
ATOM 787 C C . ALA A 1 98 ? 26.203 6.687 -21.367 1.00 91.88 98 ALA A C 1
ATOM 789 O O . ALA A 1 98 ? 25.424 7.428 -21.965 1.00 91.88 98 ALA A O 1
ATOM 790 N N . TRP A 1 99 ? 27.486 6.580 -21.685 1.00 90.56 99 TRP A N 1
ATOM 791 C CA . TRP A 1 99 ? 28.099 7.262 -22.813 1.00 90.56 99 TRP A CA 1
ATOM 792 C C . TRP A 1 99 ? 29.125 6.356 -23.492 1.00 90.56 99 TRP A C 1
ATOM 794 O O . TRP A 1 99 ? 29.537 5.320 -22.959 1.00 90.56 99 TRP A O 1
ATOM 804 N N . ASN A 1 100 ? 29.503 6.737 -24.708 1.00 88.50 100 ASN A N 1
ATOM 805 C CA . ASN A 1 100 ? 30.617 6.125 -25.411 1.00 88.50 100 ASN A CA 1
ATOM 806 C C . ASN A 1 100 ? 31.882 6.949 -25.132 1.00 88.50 100 ASN A C 1
ATOM 808 O O . ASN A 1 100 ? 31.987 8.103 -25.546 1.00 88.50 100 ASN A O 1
ATOM 812 N N . GLU A 1 101 ? 32.812 6.382 -24.373 1.00 84.75 101 GLU A N 1
ATOM 813 C CA . GLU A 1 101 ? 34.128 6.950 -24.116 1.00 84.75 101 GLU A CA 1
ATOM 814 C C . GLU A 1 101 ? 35.110 6.460 -25.184 1.00 84.75 101 GLU A C 1
ATOM 816 O O . GLU A 1 101 ? 35.588 5.325 -25.136 1.00 84.75 101 GLU A O 1
ATOM 821 N N . GLY A 1 102 ? 35.410 7.343 -26.138 1.00 70.75 102 GLY A N 1
ATOM 822 C CA . GLY A 1 102 ? 36.387 7.111 -27.199 1.00 70.75 102 GLY A CA 1
ATOM 823 C C . GLY A 1 102 ? 35.836 6.354 -28.413 1.00 70.75 102 GLY A C 1
ATOM 824 O O . GLY A 1 102 ? 35.248 5.284 -28.300 1.00 70.75 102 GLY A O 1
ATOM 825 N N . GLY A 1 103 ? 36.105 6.892 -29.605 1.00 67.56 103 GLY A N 1
ATOM 826 C CA . GLY A 1 103 ? 35.777 6.271 -30.890 1.00 67.56 103 GLY A CA 1
ATOM 827 C C . GLY A 1 103 ? 34.614 6.941 -31.622 1.00 67.56 103 GLY A C 1
ATOM 828 O O . GLY A 1 103 ? 33.659 7.417 -31.014 1.00 67.56 103 GLY A O 1
ATOM 829 N N . ASN A 1 104 ? 34.701 6.948 -32.952 1.00 72.62 104 ASN A N 1
ATOM 830 C CA . ASN A 1 104 ? 33.636 7.427 -33.828 1.00 72.62 104 ASN A CA 1
ATOM 831 C C . ASN A 1 104 ? 32.709 6.261 -34.170 1.00 72.62 104 ASN A C 1
ATOM 833 O O . ASN A 1 104 ? 33.173 5.173 -34.519 1.00 72.62 104 ASN A O 1
ATOM 837 N N . VAL A 1 105 ? 31.399 6.488 -34.097 1.00 79.31 105 VAL A N 1
ATOM 838 C CA . VAL A 1 105 ? 30.418 5.536 -34.624 1.00 79.31 105 VAL A CA 1
ATOM 839 C C . VAL A 1 105 ? 30.199 5.876 -36.093 1.00 79.31 105 VAL A C 1
ATOM 841 O O . VAL A 1 105 ? 29.822 6.994 -36.426 1.00 79.31 105 VAL A O 1
ATOM 844 N N . THR A 1 106 ? 30.490 4.928 -36.980 1.00 74.88 106 THR A N 1
ATOM 845 C CA . THR A 1 106 ? 30.247 5.079 -38.420 1.00 74.88 106 THR A CA 1
ATOM 846 C C . THR A 1 106 ? 28.790 4.774 -38.755 1.00 74.88 106 THR A C 1
ATOM 848 O O . THR A 1 106 ? 28.127 4.058 -38.002 1.00 74.88 106 THR A O 1
ATOM 851 N N . SER A 1 107 ? 28.319 5.242 -39.912 1.00 74.81 107 SER A N 1
ATOM 852 C CA . SER A 1 107 ? 26.979 4.945 -40.431 1.00 74.81 107 SER A CA 1
ATOM 853 C C . SER A 1 107 ? 26.645 3.448 -40.391 1.00 74.81 107 SER A C 1
ATOM 855 O O . SER A 1 107 ? 27.531 2.591 -40.480 1.00 74.81 107 SER A O 1
ATOM 857 N N . ASP A 1 108 ? 25.356 3.148 -40.224 1.00 75.12 108 ASP A N 1
ATOM 858 C CA . ASP A 1 108 ? 24.790 1.791 -40.190 1.00 75.12 108 ASP A CA 1
ATOM 859 C C . ASP A 1 108 ? 25.305 0.900 -39.043 1.00 75.12 108 ASP A C 1
ATOM 861 O O . ASP A 1 108 ? 25.224 -0.333 -39.093 1.00 75.12 108 ASP A O 1
ATOM 865 N N . LYS A 1 109 ? 25.854 1.509 -37.984 1.00 84.00 109 LYS A N 1
ATOM 866 C CA . LYS A 1 109 ? 26.266 0.816 -36.759 1.00 84.00 109 LYS A CA 1
ATOM 867 C C . LYS A 1 109 ? 25.435 1.262 -35.568 1.00 84.00 109 LYS A C 1
ATOM 869 O O . LYS A 1 109 ? 25.138 2.437 -35.389 1.00 84.00 109 LYS A O 1
ATOM 874 N N . VAL A 1 110 ? 25.124 0.299 -34.704 1.00 88.50 110 VAL A N 1
ATOM 875 C CA . VAL A 1 110 ? 24.508 0.576 -33.406 1.00 88.50 110 VAL A CA 1
ATOM 876 C C . VAL A 1 110 ? 25.525 1.274 -32.503 1.00 88.50 110 VAL A C 1
ATOM 878 O O . VAL A 1 110 ? 26.658 0.804 -32.358 1.00 88.50 110 VAL A O 1
ATOM 881 N N . ILE A 1 111 ? 25.110 2.380 -31.882 1.00 87.94 111 ILE A N 1
ATOM 882 C CA . ILE A 1 111 ? 25.898 3.086 -30.870 1.00 87.94 111 ILE A CA 1
ATOM 883 C C . ILE A 1 111 ? 25.974 2.201 -29.622 1.00 87.94 111 ILE A C 1
ATOM 885 O O . ILE A 1 111 ? 24.954 1.839 -29.039 1.00 87.94 111 ILE A O 1
ATOM 889 N N . LYS A 1 112 ? 27.192 1.845 -29.214 1.00 89.56 112 LYS A N 1
ATOM 890 C CA . LYS A 1 112 ? 27.451 1.065 -27.998 1.00 89.56 112 LYS A CA 1
ATOM 891 C C . LYS A 1 112 ? 27.966 1.988 -26.904 1.00 89.56 112 LYS A C 1
ATOM 893 O O . LYS A 1 112 ? 28.765 2.879 -27.180 1.00 89.56 112 LYS A O 1
ATOM 898 N N . PHE A 1 113 ? 27.540 1.749 -25.670 1.00 88.50 113 PHE A N 1
ATOM 899 C CA . PHE A 1 113 ? 27.948 2.545 -24.515 1.00 88.50 113 PHE A CA 1
ATOM 900 C C . PHE A 1 113 ? 28.898 1.721 -23.653 1.00 88.50 113 PHE A C 1
ATOM 902 O O . PHE A 1 113 ? 28.512 0.670 -23.155 1.00 88.50 113 PHE A O 1
ATOM 909 N N . ASN A 1 114 ? 30.145 2.159 -23.506 1.00 88.56 114 ASN A N 1
ATOM 910 C CA . ASN A 1 114 ? 31.181 1.431 -22.763 1.00 88.56 114 ASN A CA 1
ATOM 911 C C . ASN A 1 114 ? 31.421 2.001 -21.353 1.00 88.56 114 ASN A C 1
ATOM 913 O O . ASN A 1 114 ? 32.157 1.397 -20.569 1.00 88.56 114 ASN A O 1
ATOM 917 N N . LYS A 1 115 ? 30.801 3.141 -21.020 1.00 90.56 115 LYS A N 1
ATOM 918 C CA . LYS A 1 115 ? 30.862 3.767 -19.699 1.00 90.56 115 LYS A CA 1
ATOM 919 C C . LYS A 1 115 ? 29.474 4.105 -19.180 1.00 90.56 115 LYS A C 1
ATOM 921 O O . LYS A 1 115 ? 28.624 4.588 -19.918 1.00 90.56 115 LYS A O 1
ATOM 926 N N . VAL A 1 116 ? 29.267 3.858 -17.890 1.00 91.62 116 VAL A N 1
ATOM 927 C CA . VAL A 1 116 ? 27.981 4.005 -17.198 1.00 91.62 116 VAL A CA 1
ATOM 928 C C . VAL A 1 116 ? 28.148 4.991 -16.049 1.00 91.62 116 VAL A C 1
ATOM 930 O O . VAL A 1 116 ? 29.059 4.843 -15.238 1.00 91.62 116 VAL A O 1
ATOM 933 N N . LYS A 1 117 ? 27.262 5.992 -15.975 1.00 92.69 117 LYS A N 1
ATOM 934 C CA . LYS A 1 117 ? 27.207 6.977 -14.879 1.00 92.69 117 LYS A CA 1
ATOM 935 C C . LYS A 1 117 ? 26.272 6.501 -13.776 1.00 92.69 117 LYS A C 1
ATOM 937 O O . LYS A 1 117 ? 26.551 6.673 -12.596 1.00 92.69 117 LYS A O 1
ATOM 942 N N . THR A 1 118 ? 25.139 5.925 -14.167 1.00 92.00 118 THR A N 1
ATOM 943 C CA . THR A 1 118 ? 24.085 5.486 -13.251 1.00 92.00 118 THR A CA 1
ATOM 944 C C . THR A 1 118 ? 23.434 4.229 -13.805 1.00 92.00 118 THR A C 1
ATOM 946 O O . THR A 1 118 ? 23.165 4.155 -15.002 1.00 92.00 118 THR A O 1
ATOM 949 N N . SER A 1 119 ? 23.196 3.249 -12.933 1.00 91.62 119 SER A N 1
ATOM 950 C CA . SER A 1 119 ? 22.502 2.003 -13.251 1.00 91.62 119 SER A CA 1
ATOM 951 C C . SER A 1 119 ? 21.743 1.519 -12.021 1.00 91.62 119 SER A C 1
ATOM 953 O O . SER A 1 119 ? 22.323 0.910 -11.123 1.00 91.62 119 SER A O 1
ATOM 955 N N . THR A 1 120 ? 20.445 1.788 -11.994 1.00 89.69 120 THR A N 1
ATOM 956 C CA . THR A 1 120 ? 19.519 1.351 -10.946 1.00 89.69 120 THR A CA 1
ATOM 957 C C . THR A 1 120 ? 18.457 0.480 -11.596 1.00 89.69 120 THR A C 1
ATOM 959 O O . THR A 1 120 ? 17.872 0.901 -12.589 1.00 89.69 120 THR A O 1
ATOM 962 N N . GLY A 1 121 ? 18.219 -0.722 -11.066 1.00 87.12 121 GLY A N 1
ATOM 963 C CA . GLY A 1 121 ? 17.187 -1.624 -11.597 1.00 87.12 121 GLY A CA 1
ATOM 964 C C . GLY A 1 121 ? 17.453 -2.113 -13.026 1.00 87.12 121 GLY A C 1
ATOM 965 O O . GLY A 1 121 ? 16.506 -2.328 -13.770 1.00 87.12 121 GLY A O 1
ATOM 966 N N . VAL A 1 122 ? 18.728 -2.217 -13.421 1.00 88.12 122 VAL A N 1
ATOM 967 C CA . VAL A 1 122 ? 19.160 -2.715 -14.736 1.00 88.12 122 VAL A CA 1
ATOM 968 C C . VAL A 1 122 ? 20.129 -3.874 -14.533 1.00 88.12 122 VAL A C 1
ATOM 970 O O . VAL A 1 122 ? 21.249 -3.683 -14.057 1.00 88.12 122 VAL A O 1
ATOM 973 N N . SER A 1 123 ? 19.712 -5.079 -14.898 1.00 87.88 123 SER A N 1
ATOM 974 C CA . SER A 1 123 ? 20.512 -6.305 -14.846 1.00 87.88 123 SER A CA 1
ATOM 975 C C . SER A 1 123 ? 21.244 -6.603 -16.162 1.00 87.88 123 SER A C 1
ATOM 977 O O . SER A 1 123 ? 22.271 -7.283 -16.163 1.00 87.88 123 SER A O 1
ATOM 979 N N . ASN A 1 124 ? 20.786 -6.052 -17.291 1.00 87.56 124 ASN A N 1
ATOM 980 C CA . ASN A 1 124 ? 21.297 -6.378 -18.628 1.00 87.56 124 ASN A CA 1
ATOM 981 C C . ASN A 1 124 ? 22.501 -5.520 -19.102 1.00 87.56 124 ASN A C 1
ATOM 983 O O . ASN A 1 124 ? 22.732 -5.379 -20.306 1.00 87.56 124 ASN A O 1
ATOM 987 N N . LEU A 1 125 ? 23.315 -4.984 -18.184 1.00 88.31 125 LEU A N 1
ATOM 988 C CA . LEU A 1 125 ? 24.439 -4.079 -18.496 1.00 88.31 125 LEU A CA 1
ATOM 989 C C . LEU A 1 125 ? 25.406 -4.621 -19.563 1.00 88.31 125 LEU A C 1
ATOM 991 O O . LEU A 1 125 ? 25.827 -3.892 -20.461 1.00 88.31 125 LEU A O 1
ATOM 995 N N . ALA A 1 126 ? 25.727 -5.916 -19.509 1.00 87.94 126 ALA A N 1
ATOM 996 C CA . ALA A 1 126 ? 26.614 -6.549 -20.485 1.00 87.94 126 ALA A CA 1
ATOM 997 C C . ALA A 1 126 ? 26.052 -6.495 -21.920 1.00 87.94 126 ALA A C 1
ATOM 999 O O . ALA A 1 126 ? 26.809 -6.312 -22.879 1.00 87.94 126 ALA A O 1
ATOM 1000 N N . ALA A 1 127 ? 24.729 -6.616 -22.079 1.00 86.25 127 ALA A N 1
ATOM 1001 C CA . ALA A 1 127 ? 24.066 -6.501 -23.375 1.00 86.25 127 ALA A CA 1
ATOM 1002 C C . ALA A 1 127 ? 24.118 -5.057 -23.887 1.00 86.25 127 ALA A C 1
ATOM 1004 O O . ALA A 1 127 ? 24.446 -4.846 -25.054 1.00 86.25 127 ALA A O 1
ATOM 1005 N N . ILE A 1 128 ? 23.906 -4.064 -23.019 1.00 88.38 128 ILE A N 1
ATOM 1006 C CA . ILE A 1 128 ? 24.017 -2.646 -23.391 1.00 88.38 128 ILE A CA 1
ATOM 1007 C C . ILE A 1 128 ? 25.435 -2.329 -23.885 1.00 88.38 128 ILE A C 1
ATOM 1009 O O . ILE A 1 128 ? 25.601 -1.709 -24.934 1.00 88.38 128 ILE A O 1
ATOM 1013 N N . HIS A 1 129 ? 26.464 -2.825 -23.193 1.00 88.19 129 HIS A N 1
ATOM 1014 C CA . HIS A 1 129 ? 27.857 -2.594 -23.585 1.00 88.19 129 HIS A CA 1
ATOM 1015 C C . HIS A 1 129 ? 28.228 -3.271 -24.910 1.00 88.19 129 HIS A C 1
ATOM 1017 O O . HIS A 1 129 ? 28.941 -2.702 -25.736 1.00 88.19 129 HIS A O 1
ATOM 1023 N N . SER A 1 130 ? 27.757 -4.498 -25.130 1.00 87.94 130 SER A N 1
ATOM 1024 C CA . SER A 1 130 ? 28.142 -5.295 -26.300 1.00 87.94 130 SER A CA 1
ATOM 1025 C C . SER A 1 130 ? 27.291 -5.019 -27.541 1.00 87.94 130 SER A C 1
ATOM 1027 O O . SER A 1 130 ? 27.802 -5.128 -28.661 1.00 87.94 130 SER A O 1
ATOM 1029 N N . THR A 1 131 ? 26.024 -4.642 -27.366 1.00 89.06 131 THR A N 1
ATOM 1030 C CA . THR A 1 131 ? 25.036 -4.514 -28.450 1.00 89.06 131 THR A CA 1
ATOM 1031 C C . THR A 1 131 ? 24.396 -3.135 -28.553 1.00 89.06 131 THR A C 1
ATOM 1033 O O . THR A 1 131 ? 23.768 -2.875 -29.569 1.00 89.06 131 THR A O 1
ATOM 1036 N N . GLY A 1 132 ? 24.529 -2.260 -27.548 1.00 88.25 132 GLY A N 1
ATOM 1037 C CA . GLY A 1 132 ? 23.812 -0.979 -27.491 1.00 88.25 132 GLY A CA 1
ATOM 1038 C C . GLY A 1 132 ? 22.320 -1.107 -27.161 1.00 88.25 132 GLY A C 1
ATOM 1039 O O . GLY A 1 132 ? 21.594 -0.122 -27.237 1.00 88.25 132 GLY A O 1
ATOM 1040 N N . THR A 1 133 ? 21.847 -2.306 -26.800 1.00 91.38 133 THR A N 1
ATOM 1041 C CA . THR A 1 133 ? 20.423 -2.574 -26.553 1.00 91.38 133 THR A CA 1
ATOM 1042 C C . THR A 1 133 ? 20.095 -2.525 -25.066 1.00 91.38 133 THR A C 1
ATOM 1044 O O . THR A 1 133 ? 20.653 -3.283 -24.272 1.00 91.38 133 THR A O 1
ATOM 1047 N N . PHE A 1 134 ? 19.143 -1.668 -24.705 1.00 91.69 134 PHE A N 1
ATOM 1048 C CA . PHE A 1 134 ? 18.494 -1.665 -23.398 1.00 91.69 134 PHE A CA 1
ATOM 1049 C C . PHE A 1 134 ? 17.263 -2.582 -23.421 1.00 91.69 134 PHE A C 1
ATOM 1051 O O . PHE A 1 134 ? 16.421 -2.463 -24.310 1.00 91.69 134 PHE A O 1
ATOM 1058 N N . THR A 1 135 ? 17.153 -3.481 -22.442 1.00 91.25 135 THR A N 1
ATOM 1059 C CA . THR A 1 135 ? 16.019 -4.395 -22.288 1.00 91.25 135 THR A CA 1
ATOM 1060 C C . THR A 1 135 ? 15.219 -3.942 -21.083 1.00 91.25 135 THR A C 1
ATOM 1062 O O . THR A 1 135 ? 15.756 -3.815 -19.988 1.00 91.25 135 THR A O 1
ATOM 1065 N N . VAL A 1 136 ? 13.932 -3.696 -21.299 1.00 89.25 136 VAL A N 1
ATOM 1066 C CA . VAL A 1 136 ? 12.998 -3.330 -20.236 1.00 89.25 136 VAL A CA 1
ATOM 1067 C C . VAL A 1 136 ? 12.800 -4.527 -19.304 1.00 89.25 136 VAL A C 1
ATOM 1069 O O . VAL A 1 136 ? 12.425 -5.605 -19.758 1.00 89.25 136 VAL A O 1
ATOM 1072 N N . GLU A 1 137 ? 13.054 -4.327 -18.011 1.00 85.94 137 GLU A N 1
ATOM 1073 C CA . GLU A 1 137 ? 12.860 -5.345 -16.963 1.00 85.94 137 GLU A CA 1
ATOM 1074 C C . GLU A 1 137 ? 11.531 -5.185 -16.224 1.00 85.94 137 GLU A C 1
ATOM 1076 O O . GLU A 1 137 ? 11.051 -6.124 -15.595 1.00 85.94 137 GLU A O 1
ATOM 1081 N N . VAL A 1 138 ? 10.940 -3.991 -16.303 1.00 87.06 138 VAL A N 1
ATOM 1082 C CA . VAL A 1 138 ? 9.724 -3.612 -15.587 1.00 87.06 138 VAL A CA 1
ATOM 1083 C C . VAL A 1 138 ? 8.792 -2.924 -16.570 1.00 87.06 138 VAL A C 1
ATOM 1085 O O . VAL A 1 138 ? 9.165 -1.935 -17.195 1.00 87.06 138 VAL A O 1
ATOM 1088 N N . ASP A 1 139 ? 7.569 -3.420 -16.714 1.00 86.94 139 ASP A N 1
ATOM 1089 C CA . ASP A 1 139 ? 6.593 -2.780 -17.591 1.00 86.94 139 ASP A CA 1
ATOM 1090 C C . ASP A 1 139 ? 6.265 -1.365 -17.099 1.00 86.94 139 ASP A C 1
ATOM 1092 O O . ASP A 1 139 ? 5.934 -1.145 -15.932 1.00 86.94 139 ASP A O 1
ATOM 1096 N N . GLY A 1 140 ? 6.345 -0.382 -17.996 1.00 88.62 140 GLY A N 1
ATOM 1097 C CA . GLY A 1 140 ? 6.111 1.008 -17.631 1.00 88.62 140 GLY A CA 1
ATOM 1098 C C . GLY A 1 140 ? 6.358 1.998 -18.760 1.00 88.62 140 GLY A C 1
ATOM 1099 O O . GLY A 1 140 ? 6.713 1.640 -19.886 1.00 88.62 140 GLY A O 1
ATOM 1100 N N . LEU A 1 141 ? 6.151 3.274 -18.441 1.00 89.44 141 LEU A N 1
ATOM 1101 C CA . LEU A 1 141 ? 6.511 4.383 -19.315 1.00 89.44 141 LEU A CA 1
ATOM 1102 C C . LEU A 1 141 ? 7.978 4.752 -19.085 1.00 89.44 141 LEU A C 1
ATOM 1104 O O . LEU A 1 141 ? 8.375 5.052 -17.962 1.00 89.44 141 LEU A O 1
ATOM 1108 N N . TYR A 1 142 ? 8.755 4.781 -20.163 1.00 92.56 142 TYR A N 1
ATOM 1109 C CA . TYR A 1 142 ? 10.169 5.142 -20.136 1.00 92.56 142 TYR A CA 1
ATOM 1110 C C . TYR A 1 142 ? 10.401 6.477 -20.837 1.00 92.56 142 TYR A C 1
ATOM 1112 O O . TYR A 1 142 ? 9.848 6.729 -21.909 1.00 92.56 142 TYR A O 1
ATOM 1120 N N . ILE A 1 143 ? 11.259 7.307 -20.246 1.00 93.56 143 ILE A N 1
ATOM 1121 C CA . ILE A 1 143 ? 11.775 8.525 -20.870 1.00 93.56 143 ILE A CA 1
ATOM 1122 C C . ILE A 1 143 ? 13.176 8.213 -21.384 1.00 93.56 143 ILE A C 1
ATOM 1124 O O . ILE A 1 143 ? 14.036 7.776 -20.623 1.00 93.56 143 ILE A O 1
ATOM 1128 N N . ILE A 1 144 ? 13.397 8.438 -22.678 1.00 92.62 144 ILE A N 1
ATOM 1129 C CA . ILE A 1 144 ? 14.688 8.228 -23.332 1.00 92.62 144 ILE A CA 1
ATOM 1130 C C . ILE A 1 144 ? 15.219 9.593 -23.762 1.00 92.62 144 ILE A C 1
ATOM 1132 O O . ILE A 1 144 ? 14.564 10.302 -24.523 1.00 92.62 144 ILE A O 1
ATOM 1136 N N . ALA A 1 145 ? 16.409 9.943 -23.279 1.00 92.06 145 ALA A N 1
ATOM 1137 C CA . ALA A 1 145 ? 17.137 11.139 -23.680 1.00 92.06 145 ALA A CA 1
ATOM 1138 C C . ALA A 1 145 ? 18.485 10.726 -24.274 1.00 92.06 145 ALA A C 1
ATOM 1140 O O . ALA A 1 145 ? 19.204 9.919 -23.685 1.00 92.06 145 ALA A O 1
ATOM 1141 N N . VAL A 1 146 ? 18.815 11.266 -25.447 1.00 89.31 146 VAL A N 1
ATOM 1142 C CA . VAL A 1 146 ? 20.051 10.955 -26.169 1.00 89.31 146 VAL A CA 1
ATOM 1143 C C . VAL A 1 146 ? 20.667 12.254 -26.662 1.00 89.31 146 VAL A C 1
ATOM 1145 O O . VAL A 1 146 ? 19.990 13.059 -27.298 1.00 89.31 146 VAL A O 1
ATOM 1148 N N . THR A 1 147 ? 21.961 12.419 -26.403 1.00 88.12 147 THR A N 1
ATOM 1149 C CA . THR A 1 147 ? 22.776 13.495 -26.968 1.00 88.12 147 THR A CA 1
ATOM 1150 C C . THR A 1 147 ? 23.838 12.863 -27.854 1.00 88.12 147 THR A C 1
ATOM 1152 O O . THR A 1 147 ? 24.576 11.987 -27.404 1.00 88.12 147 THR A O 1
ATOM 1155 N N . VAL A 1 148 ? 23.916 13.301 -29.110 1.00 85.38 148 VAL A N 1
ATOM 1156 C CA . VAL A 1 148 ? 24.920 12.843 -30.074 1.00 85.38 148 VAL A CA 1
ATOM 1157 C C . VAL A 1 148 ? 25.722 14.046 -30.542 1.00 85.38 148 VAL A C 1
ATOM 1159 O O . VAL A 1 148 ? 25.153 15.027 -31.012 1.00 85.38 148 VAL A O 1
ATOM 1162 N N . ASN A 1 149 ? 27.044 13.945 -30.435 1.00 83.44 149 ASN A N 1
ATOM 1163 C CA . ASN A 1 149 ? 27.968 14.896 -31.037 1.00 83.44 149 ASN A CA 1
ATOM 1164 C C . ASN A 1 149 ? 28.442 14.317 -32.371 1.00 83.44 149 ASN A C 1
ATOM 1166 O O . ASN A 1 149 ? 28.897 13.174 -32.414 1.00 83.44 149 ASN A O 1
ATOM 1170 N N . SER A 1 150 ? 28.325 15.094 -33.445 1.00 81.44 150 SER A N 1
ATOM 1171 C CA . SER A 1 150 ? 28.782 14.707 -34.779 1.00 81.44 150 SER A CA 1
ATOM 1172 C C . SER A 1 150 ? 29.892 15.637 -35.255 1.00 81.44 150 SER A C 1
ATOM 1174 O O . SER A 1 150 ? 29.777 16.855 -35.136 1.00 81.44 150 SER A O 1
ATOM 1176 N N . ASP A 1 151 ? 30.928 15.060 -35.863 1.00 77.50 151 ASP A N 1
ATOM 1177 C CA . ASP A 1 151 ? 31.995 15.808 -36.540 1.00 77.50 151 ASP A CA 1
ATOM 1178 C C . ASP A 1 151 ? 31.619 16.213 -37.981 1.00 77.50 151 ASP A C 1
ATOM 1180 O O . ASP A 1 151 ? 32.353 16.964 -38.633 1.00 77.50 151 ASP A O 1
ATOM 1184 N N . THR A 1 152 ? 30.492 15.705 -38.496 1.00 74.50 152 THR A N 1
ATOM 1185 C CA . THR A 1 152 ? 29.998 15.947 -39.861 1.00 74.50 152 THR A CA 1
ATOM 1186 C C . THR A 1 152 ? 28.597 16.559 -39.858 1.00 74.50 152 THR A C 1
ATOM 1188 O O . THR A 1 152 ? 27.804 16.314 -38.948 1.00 74.50 152 THR A O 1
ATOM 1191 N N . ASN A 1 153 ? 28.280 17.322 -40.904 1.00 71.44 153 ASN A N 1
ATOM 1192 C CA . ASN A 1 153 ? 27.026 18.081 -41.014 1.00 71.44 153 ASN A CA 1
ATOM 1193 C C . ASN A 1 153 ? 25.860 17.276 -41.607 1.00 71.44 153 ASN A C 1
ATOM 1195 O O . ASN A 1 153 ? 24.781 17.830 -41.787 1.00 71.44 153 ASN A O 1
ATOM 1199 N N . ASP A 1 154 ? 26.095 15.998 -41.911 1.00 76.56 154 ASP A N 1
ATOM 1200 C CA . ASP A 1 154 ? 25.154 15.102 -42.590 1.00 76.56 154 ASP A CA 1
ATOM 1201 C C . ASP A 1 154 ? 24.932 13.825 -41.767 1.00 76.56 154 ASP A C 1
ATOM 1203 O O . ASP A 1 154 ? 24.823 12.721 -42.298 1.00 76.56 154 ASP A O 1
ATOM 1207 N N . SER A 1 155 ? 24.933 13.956 -40.440 1.00 83.38 155 SER A N 1
ATOM 1208 C CA . SER A 1 155 ? 24.695 12.827 -39.543 1.00 83.38 155 SER A CA 1
ATOM 1209 C C . SER A 1 155 ? 23.252 12.787 -39.075 1.00 83.38 155 SER A C 1
ATOM 1211 O O . SER A 1 155 ? 22.617 13.814 -38.852 1.00 83.38 155 SER A O 1
ATOM 1213 N N . ALA A 1 156 ? 22.745 11.579 -38.880 1.00 86.81 156 ALA A N 1
ATOM 1214 C CA . ALA A 1 156 ? 21.476 11.340 -38.224 1.00 86.81 156 ALA A CA 1
ATOM 1215 C C . ALA A 1 156 ? 21.627 10.163 -37.265 1.00 86.81 156 ALA A C 1
ATOM 1217 O O . ALA A 1 156 ? 22.472 9.288 -37.468 1.00 86.81 156 ALA A O 1
ATOM 1218 N N . PHE A 1 157 ? 20.805 10.137 -36.224 1.00 88.69 157 PHE A N 1
ATOM 1219 C CA . PHE A 1 157 ? 20.663 8.957 -35.383 1.00 88.69 157 PHE A CA 1
ATOM 1220 C C . PHE A 1 157 ? 19.198 8.580 -35.239 1.00 88.69 157 PHE A C 1
ATOM 1222 O O . PHE A 1 157 ? 18.300 9.421 -35.324 1.00 88.69 157 PHE A O 1
ATOM 1229 N N . GLU A 1 158 ? 18.977 7.294 -35.004 1.00 92.38 158 GLU A N 1
ATOM 1230 C CA . GLU A 1 158 ? 17.655 6.705 -34.889 1.00 92.38 158 GLU A CA 1
ATOM 1231 C C . GLU A 1 158 ? 17.530 5.936 -33.580 1.00 92.38 158 GLU A C 1
ATOM 1233 O O . GLU A 1 158 ? 18.452 5.242 -33.147 1.00 92.38 158 GLU A O 1
ATOM 1238 N N . ILE A 1 159 ? 16.367 6.058 -32.949 1.00 93.06 159 ILE A N 1
ATOM 1239 C CA . ILE A 1 159 ? 16.008 5.296 -31.757 1.00 93.06 159 ILE A CA 1
ATOM 1240 C C . ILE A 1 159 ? 15.065 4.184 -32.190 1.00 93.06 159 ILE A C 1
ATOM 1242 O O . ILE A 1 159 ? 14.025 4.448 -32.792 1.00 93.06 159 ILE A O 1
ATOM 1246 N N . TYR A 1 160 ? 15.409 2.948 -31.839 1.00 94.12 160 TYR A N 1
ATOM 1247 C CA . TYR A 1 160 ? 14.639 1.760 -32.185 1.00 94.12 160 TYR A CA 1
ATOM 1248 C C . TYR A 1 160 ? 13.982 1.139 -30.952 1.00 94.12 160 TYR A C 1
ATOM 1250 O O . TYR A 1 160 ? 14.586 1.059 -29.883 1.00 94.12 160 TYR A O 1
ATOM 1258 N N . LYS A 1 161 ? 12.766 0.614 -31.126 1.00 94.94 161 LYS A N 1
ATOM 1259 C CA . LYS A 1 161 ? 12.117 -0.309 -30.187 1.00 94.94 161 LYS A CA 1
ATOM 1260 C C . LYS A 1 161 ? 11.791 -1.597 -30.921 1.00 94.94 161 LYS A C 1
ATOM 1262 O O . LYS A 1 161 ? 11.004 -1.581 -31.860 1.00 94.94 161 LYS A O 1
ATOM 1267 N N . ASN A 1 162 ? 12.381 -2.711 -30.490 1.00 93.62 162 ASN A N 1
ATOM 1268 C CA . ASN A 1 162 ? 12.164 -4.032 -31.095 1.00 93.62 162 ASN A CA 1
ATOM 1269 C C . ASN A 1 162 ? 12.338 -4.020 -32.628 1.00 93.62 162 ASN A C 1
ATOM 1271 O O . ASN A 1 162 ? 11.500 -4.547 -33.354 1.00 93.62 162 ASN A O 1
ATOM 1275 N N . ASN A 1 163 ? 13.415 -3.389 -33.111 1.00 91.94 163 ASN A N 1
ATOM 1276 C CA . ASN A 1 163 ? 13.730 -3.195 -34.537 1.00 91.94 163 ASN A CA 1
ATOM 1277 C C . ASN A 1 163 ? 12.754 -2.296 -35.322 1.00 91.94 163 ASN A C 1
ATOM 1279 O O . ASN A 1 163 ? 12.840 -2.231 -36.545 1.00 91.94 163 ASN A O 1
ATOM 1283 N N . ILE A 1 164 ? 11.861 -1.570 -34.645 1.00 94.19 164 ILE A N 1
ATOM 1284 C CA . ILE A 1 164 ? 10.979 -0.568 -35.254 1.00 94.19 164 ILE A CA 1
ATOM 1285 C C . ILE A 1 164 ? 11.536 0.829 -34.937 1.00 94.19 164 ILE A C 1
ATOM 1287 O O . ILE A 1 164 ? 11.733 1.128 -33.753 1.00 94.19 164 ILE A O 1
ATOM 1291 N N . PRO A 1 165 ? 11.797 1.689 -35.939 1.00 93.12 165 PRO A N 1
ATOM 1292 C CA . PRO A 1 165 ? 12.264 3.050 -35.696 1.00 93.12 165 PRO A CA 1
ATOM 1293 C C . PRO A 1 165 ? 11.154 3.878 -35.034 1.00 93.12 165 PRO A C 1
ATOM 1295 O O . PRO A 1 165 ? 10.017 3.907 -35.503 1.00 93.12 165 PRO A O 1
ATOM 1298 N N . LEU A 1 166 ? 11.483 4.539 -33.925 1.00 93.44 166 LEU A N 1
ATOM 1299 C CA . LEU A 1 166 ? 10.576 5.409 -33.169 1.00 93.44 166 LEU A CA 1
ATOM 1300 C C . LEU A 1 166 ? 10.851 6.893 -33.396 1.00 93.44 166 LEU A C 1
ATOM 1302 O O . LEU A 1 166 ? 9.929 7.702 -33.364 1.00 93.44 166 LEU A O 1
ATOM 1306 N N . SER A 1 167 ? 12.120 7.256 -33.558 1.00 91.31 167 SER A N 1
ATOM 1307 C CA . SER A 1 167 ? 12.556 8.639 -33.724 1.00 91.31 167 SER A CA 1
ATOM 1308 C C . SER A 1 167 ? 13.794 8.678 -34.601 1.00 91.31 167 SER A C 1
ATOM 1310 O O . SER A 1 167 ? 14.641 7.790 -34.495 1.00 91.31 167 SER A O 1
ATOM 1312 N N . GLN A 1 168 ? 13.893 9.710 -35.431 1.00 90.19 168 GLN A N 1
ATOM 1313 C CA . GLN A 1 168 ? 15.057 10.024 -36.246 1.00 90.19 168 GLN A CA 1
ATOM 1314 C C . GLN A 1 168 ? 15.387 11.501 -36.038 1.00 90.19 168 GLN A C 1
ATOM 1316 O O . GLN A 1 168 ? 14.512 12.360 -36.158 1.00 90.19 168 GLN A O 1
ATOM 1321 N N . VAL A 1 169 ? 16.642 11.795 -35.716 1.00 87.31 169 VAL A N 1
ATOM 1322 C CA . VAL A 1 169 ? 17.119 13.158 -35.475 1.00 87.31 169 VAL A CA 1
ATOM 1323 C C . VAL A 1 169 ? 18.263 13.444 -36.431 1.00 87.31 169 VAL A C 1
ATOM 1325 O O . VAL A 1 169 ? 19.263 12.727 -36.434 1.00 87.31 169 VAL A O 1
ATOM 1328 N N . TYR A 1 170 ? 18.108 14.499 -37.226 1.00 86.06 170 TYR A N 1
ATOM 1329 C CA . TYR A 1 170 ? 19.131 14.995 -38.142 1.00 86.06 170 TYR A CA 1
ATOM 1330 C C . TYR A 1 170 ? 19.992 16.044 -37.441 1.00 86.06 170 TYR A C 1
ATOM 1332 O O . TYR A 1 170 ? 19.476 16.946 -36.781 1.00 86.06 170 TYR A O 1
ATOM 1340 N N . ILE A 1 171 ? 21.304 15.933 -37.607 1.00 83.25 171 ILE A N 1
ATOM 1341 C CA . ILE A 1 171 ? 22.300 16.855 -37.074 1.00 83.25 171 ILE A CA 1
ATOM 1342 C C . ILE A 1 171 ? 22.808 17.677 -38.254 1.00 83.25 171 ILE A C 1
ATOM 1344 O O . ILE A 1 171 ? 23.635 17.204 -39.031 1.00 83.25 171 ILE A O 1
ATOM 1348 N N . GLN A 1 172 ? 22.269 18.886 -38.402 1.00 70.38 172 GLN A N 1
ATOM 1349 C CA . GLN A 1 172 ? 22.701 19.851 -39.410 1.00 70.38 172 GLN A CA 1
ATOM 1350 C C . GLN A 1 172 ? 23.609 20.902 -38.756 1.00 70.38 172 GLN A C 1
ATOM 1352 O O . GLN A 1 172 ? 23.323 21.362 -37.656 1.00 70.38 172 GLN A O 1
ATOM 1357 N N . GLU A 1 173 ? 24.672 21.280 -39.472 1.00 63.78 173 GLU A N 1
ATOM 1358 C CA . GLU A 1 173 ? 25.718 22.257 -39.106 1.00 63.78 173 GLU A CA 1
ATOM 1359 C C . GLU A 1 173 ? 26.860 21.791 -38.185 1.00 63.78 173 GLU A C 1
ATOM 1361 O O . GLU A 1 173 ? 26.702 21.038 -37.225 1.00 63.78 173 GLU A O 1
ATOM 1366 N N . LYS A 1 174 ? 28.052 22.336 -38.473 1.00 57.41 174 LYS A N 1
ATOM 1367 C CA . LYS A 1 174 ? 29.277 22.146 -37.694 1.00 57.41 174 LYS A CA 1
ATOM 1368 C C . LYS A 1 174 ? 29.223 23.100 -36.512 1.00 57.41 174 LYS A C 1
ATOM 1370 O O . LYS A 1 174 ? 29.844 24.163 -36.543 1.00 57.41 174 LYS A O 1
ATOM 1375 N N . VAL A 1 175 ? 28.451 22.765 -35.488 1.00 50.72 175 VAL A N 1
ATOM 1376 C CA . VAL A 1 175 ? 28.430 23.584 -34.276 1.00 50.72 175 VAL A CA 1
ATOM 1377 C C . VAL A 1 175 ? 29.727 23.300 -33.522 1.00 50.72 175 VAL A C 1
ATOM 1379 O O . VAL A 1 175 ? 29.935 22.215 -32.981 1.00 50.72 175 VAL A O 1
ATOM 1382 N N . GLY A 1 176 ? 30.668 24.244 -33.606 1.00 49.78 176 GLY A N 1
ATOM 1383 C CA . GLY A 1 176 ? 31.979 24.147 -32.972 1.00 49.78 176 GLY A CA 1
ATOM 1384 C C . GLY A 1 176 ? 31.877 23.809 -31.483 1.00 49.78 176 GLY A C 1
ATOM 1385 O O . GLY A 1 176 ? 30.907 24.188 -30.842 1.00 49.78 176 GLY A O 1
ATOM 1386 N N . LYS A 1 177 ? 32.888 23.086 -30.973 1.00 48.12 177 LYS A N 1
ATOM 1387 C CA . LYS A 1 177 ? 33.135 22.737 -29.558 1.00 48.12 177 LYS A CA 1
ATOM 1388 C C . LYS A 1 177 ? 32.061 23.243 -28.579 1.00 48.12 177 LYS A C 1
ATOM 1390 O O . LYS A 1 177 ? 32.242 24.281 -27.947 1.00 48.12 177 LYS A O 1
ATOM 1395 N N . ASN A 1 178 ? 30.998 22.465 -28.392 1.00 45.84 178 ASN A N 1
ATOM 1396 C CA . ASN A 1 178 ? 30.200 22.577 -27.179 1.00 45.84 178 ASN A CA 1
ATOM 1397 C C . ASN A 1 178 ? 30.946 21.844 -26.065 1.00 45.84 178 ASN A C 1
ATOM 1399 O O . ASN A 1 178 ? 30.793 20.643 -25.854 1.00 45.84 178 ASN A O 1
ATOM 1403 N N . ASP A 1 179 ? 31.803 22.602 -25.389 1.00 48.25 179 ASP A N 1
ATOM 1404 C CA . ASP A 1 179 ? 32.306 22.275 -24.066 1.00 48.25 179 ASP A CA 1
ATOM 1405 C C . ASP A 1 179 ? 31.152 22.468 -23.070 1.00 48.25 179 ASP A C 1
ATOM 1407 O O . ASP A 1 179 ? 30.930 23.556 -22.545 1.00 48.25 179 ASP A O 1
ATOM 1411 N N . GLN A 1 180 ? 30.328 21.435 -22.900 1.00 48.38 180 GLN A N 1
ATOM 1412 C CA . GLN A 1 180 ? 29.407 21.329 -21.769 1.00 48.38 180 GLN A CA 1
ATOM 1413 C C . GLN A 1 180 ? 29.464 19.918 -21.188 1.00 48.38 180 GLN A C 1
ATOM 1415 O O . GLN A 1 180 ? 28.496 19.163 -21.209 1.00 48.38 180 GLN A O 1
ATOM 1420 N N . CYS A 1 181 ? 30.612 19.583 -20.608 1.00 41.88 181 CYS A N 1
ATOM 1421 C CA . CYS A 1 181 ? 30.572 18.912 -19.319 1.00 41.88 181 CYS A CA 1
ATOM 1422 C C . CYS A 1 181 ? 30.697 20.008 -18.263 1.00 41.88 181 CYS A C 1
ATOM 1424 O O . CYS A 1 181 ? 31.751 20.625 -18.132 1.00 41.88 181 CYS A O 1
ATOM 1426 N N . GLY A 1 182 ? 29.610 20.261 -17.530 1.00 39.19 182 GLY A N 1
ATOM 1427 C CA . GLY A 1 182 ? 29.708 20.935 -16.243 1.00 39.19 182 GLY A CA 1
ATOM 1428 C C . GLY A 1 182 ? 30.742 20.192 -15.404 1.00 39.19 182 GLY A C 1
ATOM 1429 O O . GLY A 1 182 ? 30.608 18.991 -15.168 1.00 39.19 182 GLY A O 1
ATOM 1430 N N . VAL A 1 183 ? 31.810 20.902 -15.070 1.00 38.22 183 VAL A N 1
ATOM 1431 C CA . VAL A 1 183 ? 32.821 20.472 -14.114 1.00 38.22 183 VAL A CA 1
ATOM 1432 C C . VAL A 1 183 ? 32.223 20.724 -12.731 1.00 38.22 183 VAL A C 1
ATOM 1434 O O . VAL A 1 183 ? 31.740 21.833 -12.488 1.00 38.22 183 VAL A O 1
ATOM 1437 N N . ASP A 1 184 ? 32.215 19.700 -11.878 1.00 40.41 184 ASP A N 1
ATOM 1438 C CA . ASP A 1 184 ? 32.158 19.892 -10.423 1.00 40.41 184 ASP A CA 1
ATOM 1439 C C . ASP A 1 184 ? 33.496 20.473 -9.931 1.00 40.41 184 ASP A C 1
ATOM 1441 O O . ASP A 1 184 ? 34.553 20.054 -10.468 1.00 40.41 184 ASP A O 1
#

Organism: Mytilus galloprovincialis (NCBI:txid29158)

Sequence (184 aa):
MEERQSRHMLQQVVSTLQQKVQSLEQKDISKHTKDISVLQLKVNTVNASCSLCQNNLGDEKQIQRFRNELYVVEDENQKLSQDVAILRQTQSIVAFTAWNEGGNVTSDKVIKFNKVKTSTGVSNLAAIHSTGTFTVEVDGLYIIAVTVNSDTNDSAFEIYKNNIPLSQVYIQEKVGKNDQCGVD